Protein AF-E2CKQ5-F1 (afdb_monomer_lite)

Radius of gyration: 18.33 Å; chains: 1; bounding box: 50×46×55 Å

Sequence (184 aa):
MTAIDQKNIALQLVVSVQSGGVNSLARDALLKLLHHSSQPQRERKERSGSDCWKDFCLGSQTGRLQLGDKKDNDLKGTKYGDIQFGRAGDDIMRGFEDKDILVPGSGSNYVDGGDDYDIAIFSGEKDEYEIRKTNSGYIVAHKKTGDTNIIKNIERLMFDDESVSLPLDDDKPSPCEKRKPKKC

Structure (mmCIF, N/CA/C/O backbone):
data_AF-E2CKQ5-F1
#
_entry.id   AF-E2CKQ5-F1
#
loop_
_atom_site.group_PDB
_atom_site.id
_atom_site.type_symbol
_atom_site.label_atom_id
_atom_site.label_alt_id
_atom_site.label_comp_id
_atom_site.label_asym_id
_atom_site.label_entity_id
_atom_site.label_seq_id
_atom_site.pdbx_PDB_ins_code
_atom_site.Cartn_x
_atom_site.Cartn_y
_atom_site.Cartn_z
_atom_site.occupancy
_atom_site.B_iso_or_equiv
_atom_site.auth_seq_id
_atom_site.auth_comp_id
_atom_site.auth_asym_id
_atom_site.auth_atom_id
_atom_site.pdbx_PDB_model_num
ATOM 1 N N . MET A 1 1 ? 34.280 -18.750 4.065 1.00 35.84 1 MET A N 1
ATOM 2 C CA . MET A 1 1 ? 33.441 -18.191 5.144 1.00 35.84 1 MET A CA 1
ATOM 3 C C . MET A 1 1 ? 32.071 -18.813 5.004 1.00 35.84 1 MET A C 1
ATOM 5 O O . MET A 1 1 ? 31.570 -18.914 3.894 1.00 35.84 1 MET A O 1
ATOM 9 N N . THR A 1 2 ? 31.615 -19.414 6.092 1.00 30.91 2 THR A N 1
ATOM 10 C CA . THR A 1 2 ? 30.602 -20.467 6.165 1.00 30.91 2 THR A CA 1
ATOM 11 C C . THR A 1 2 ? 29.281 -20.059 5.538 1.00 30.91 2 THR A C 1
ATOM 13 O O . THR A 1 2 ? 28.810 -18.950 5.777 1.00 30.91 2 THR A O 1
ATOM 16 N N . ALA A 1 3 ? 28.701 -20.986 4.771 1.00 35.22 3 ALA A N 1
ATOM 17 C CA . ALA A 1 3 ? 27.310 -20.968 4.361 1.00 35.22 3 ALA A CA 1
ATOM 18 C C . ALA A 1 3 ? 26.449 -20.654 5.589 1.00 35.22 3 ALA A C 1
ATOM 20 O O . ALA A 1 3 ? 26.226 -21.512 6.442 1.00 35.22 3 ALA A O 1
ATOM 21 N N . ILE A 1 4 ? 26.034 -19.394 5.710 1.00 34.06 4 ILE A N 1
ATOM 22 C CA . ILE A 1 4 ? 24.915 -19.037 6.563 1.00 34.06 4 ILE A CA 1
ATOM 23 C C . ILE A 1 4 ? 23.743 -19.726 5.883 1.00 34.06 4 ILE A C 1
ATOM 25 O O . ILE A 1 4 ? 23.309 -19.327 4.805 1.00 34.06 4 ILE A O 1
ATOM 29 N N . ASP A 1 5 ? 23.403 -20.871 6.463 1.00 34.97 5 ASP A N 1
ATOM 30 C CA . ASP A 1 5 ? 22.399 -21.831 6.048 1.00 34.97 5 ASP A CA 1
ATOM 31 C C . ASP A 1 5 ? 21.221 -21.111 5.385 1.00 34.97 5 ASP A C 1
ATOM 33 O O . ASP A 1 5 ? 20.555 -20.301 6.019 1.00 34.97 5 ASP A O 1
ATOM 37 N N . GLN A 1 6 ? 20.981 -21.351 4.096 1.00 38.50 6 GLN A N 1
ATOM 38 C CA . GLN A 1 6 ? 19.866 -20.741 3.366 1.00 38.50 6 GLN A CA 1
ATOM 39 C C . GLN A 1 6 ? 18.507 -21.214 3.902 1.00 38.50 6 GLN A C 1
ATOM 41 O O . GLN A 1 6 ? 17.492 -20.561 3.648 1.00 38.50 6 GLN A O 1
ATOM 46 N N . LYS A 1 7 ? 18.478 -22.260 4.748 1.00 34.06 7 LYS A N 1
ATOM 47 C CA . LYS A 1 7 ? 17.330 -22.503 5.623 1.00 34.06 7 LYS A CA 1
ATOM 48 C C . LYS A 1 7 ? 17.066 -21.311 6.532 1.00 34.06 7 LYS A C 1
ATOM 50 O O . LYS A 1 7 ? 15.910 -20.980 6.694 1.00 34.06 7 LYS A O 1
ATOM 55 N N . ASN A 1 8 ? 18.071 -20.598 7.038 1.00 37.16 8 ASN A N 1
ATOM 56 C CA . ASN A 1 8 ? 17.895 -19.482 7.967 1.00 37.16 8 ASN A CA 1
ATOM 57 C C . ASN A 1 8 ? 17.232 -18.234 7.374 1.00 37.16 8 ASN A C 1
ATOM 59 O O . ASN A 1 8 ? 16.713 -17.468 8.166 1.00 37.16 8 ASN A O 1
ATOM 63 N N . ILE A 1 9 ? 17.182 -18.003 6.054 1.00 40.41 9 ILE A N 1
ATOM 64 C CA . ILE A 1 9 ? 16.512 -16.804 5.494 1.00 40.41 9 ILE A CA 1
ATOM 65 C C . ILE A 1 9 ? 15.037 -17.077 5.188 1.00 40.41 9 ILE A C 1
ATOM 67 O O . ILE A 1 9 ? 14.193 -16.267 5.548 1.00 40.41 9 ILE A O 1
ATOM 71 N N . ALA A 1 10 ? 14.696 -18.246 4.634 1.00 39.34 10 ALA A N 1
ATOM 72 C CA . ALA A 1 10 ? 13.302 -18.698 4.565 1.00 39.34 10 ALA A CA 1
ATOM 73 C C . ALA A 1 10 ? 12.739 -18.953 5.974 1.00 39.34 10 ALA A C 1
ATOM 75 O O . ALA A 1 10 ? 11.601 -18.597 6.263 1.00 39.34 10 ALA A O 1
ATOM 76 N N . LEU A 1 11 ? 13.564 -19.480 6.886 1.00 36.56 11 LEU A N 1
ATOM 77 C CA . LEU A 1 11 ? 13.246 -19.586 8.305 1.00 36.56 11 LEU A CA 1
ATOM 78 C C . LEU A 1 11 ? 13.204 -18.201 8.960 1.00 36.56 11 LEU A C 1
ATOM 80 O O . LEU A 1 11 ? 12.344 -18.016 9.793 1.00 36.56 11 LEU A O 1
ATOM 84 N N . GLN A 1 12 ? 13.998 -17.194 8.567 1.00 41.91 12 GLN A N 1
ATOM 85 C CA . GLN A 1 12 ? 13.840 -15.816 9.065 1.00 41.91 12 GLN A CA 1
ATOM 86 C C . GLN A 1 12 ? 12.597 -15.121 8.508 1.00 41.91 12 GLN A C 1
ATOM 88 O O . GLN A 1 12 ? 11.972 -14.380 9.258 1.00 41.91 12 GLN A O 1
ATOM 93 N N . LEU A 1 13 ? 12.182 -15.396 7.269 1.00 41.59 13 LEU A N 1
ATOM 94 C CA . LEU A 1 13 ? 10.890 -14.979 6.718 1.00 41.59 13 LEU A CA 1
ATOM 95 C C . LEU A 1 13 ? 9.753 -15.627 7.525 1.00 41.59 13 LEU A C 1
ATOM 97 O O . LEU A 1 13 ? 8.870 -14.939 8.010 1.00 41.59 13 LEU A O 1
ATOM 101 N N . VAL A 1 14 ? 9.827 -16.933 7.801 1.00 39.53 14 VAL A N 1
ATOM 102 C CA . VAL A 1 14 ? 8.847 -17.661 8.630 1.00 39.53 14 VAL A CA 1
ATOM 103 C C . VAL A 1 14 ? 8.869 -17.217 10.109 1.00 39.53 14 VAL A C 1
ATOM 105 O O . VAL A 1 14 ? 7.801 -17.099 10.714 1.00 39.53 14 VAL A O 1
ATOM 108 N N . VAL A 1 15 ? 10.044 -16.902 10.672 1.00 37.84 15 VAL A N 1
ATOM 109 C CA . VAL A 1 15 ? 10.284 -16.523 12.085 1.00 37.84 15 VAL A CA 1
ATOM 110 C C . VAL A 1 15 ? 9.946 -15.050 12.364 1.00 37.84 15 VAL A C 1
ATOM 112 O O . VAL A 1 15 ? 9.417 -14.734 13.431 1.00 37.84 15 VAL A O 1
ATOM 115 N N . SER A 1 16 ? 10.159 -14.134 11.414 1.00 39.31 16 SER A N 1
ATOM 116 C CA . SER A 1 16 ? 9.745 -12.722 11.551 1.00 39.31 16 SER A CA 1
ATOM 117 C C . SER A 1 16 ? 8.245 -12.542 11.329 1.00 39.31 16 SER A C 1
ATOM 119 O O . SER A 1 16 ? 7.597 -11.759 12.021 1.00 39.31 16 SER A O 1
ATOM 121 N N . VAL A 1 17 ? 7.652 -13.377 10.479 1.00 40.97 17 VAL A N 1
ATOM 122 C CA . VAL A 1 17 ? 6.202 -13.504 10.358 1.00 40.97 17 VAL A CA 1
ATOM 123 C C . VAL A 1 17 ? 5.609 -14.104 11.657 1.00 40.97 17 VAL A C 1
ATOM 125 O O . VAL A 1 17 ? 4.504 -13.757 12.062 1.00 40.97 17 VAL A O 1
ATOM 128 N N . GLN A 1 18 ? 6.329 -14.968 12.389 1.00 37.31 18 GLN A N 1
ATOM 129 C CA . GLN A 1 18 ? 5.895 -15.608 13.655 1.00 37.31 18 GLN A CA 1
ATOM 130 C C . GLN A 1 18 ? 5.889 -14.685 14.883 1.00 37.31 18 GLN A C 1
ATOM 132 O O . GLN A 1 18 ? 5.266 -15.043 15.877 1.00 37.31 18 GLN A O 1
ATOM 137 N N . SER A 1 19 ? 6.532 -13.514 14.831 1.00 39.84 19 SER A N 1
ATOM 138 C CA . SER A 1 19 ? 6.772 -12.676 16.019 1.00 39.84 19 SER A CA 1
ATOM 139 C C . SER A 1 19 ? 5.983 -11.354 16.086 1.00 39.84 19 SER A C 1
ATOM 141 O O . SER A 1 19 ? 6.252 -10.530 16.955 1.00 39.84 19 SER A O 1
ATOM 143 N N . GLY A 1 20 ? 4.922 -11.198 15.281 1.00 40.50 20 GLY A N 1
ATOM 144 C CA . GLY A 1 20 ? 3.795 -10.310 15.625 1.00 40.50 20 GLY A CA 1
ATOM 145 C C . GLY A 1 20 ? 3.651 -9.030 14.798 1.00 40.50 20 GLY A C 1
ATOM 146 O O . GLY A 1 20 ? 3.927 -7.938 15.285 1.00 40.50 20 GLY A O 1
ATOM 147 N N . GLY A 1 21 ? 3.136 -9.149 13.572 1.00 42.72 21 GLY A N 1
ATOM 148 C CA . GLY A 1 21 ? 2.717 -7.968 12.801 1.00 42.72 21 GLY A CA 1
ATOM 149 C C . GLY A 1 21 ? 2.183 -8.224 11.391 1.00 42.72 21 GLY A C 1
ATOM 150 O O . GLY A 1 21 ? 1.667 -7.306 10.775 1.00 42.72 21 GLY A O 1
ATOM 151 N N . VAL A 1 22 ? 2.282 -9.450 10.877 1.00 41.97 22 VAL A N 1
ATOM 152 C CA . VAL A 1 22 ? 1.703 -9.849 9.586 1.00 41.97 22 VAL A CA 1
ATOM 153 C C . VAL A 1 22 ? 0.682 -10.952 9.832 1.00 41.97 22 VAL A C 1
ATOM 155 O O . VAL A 1 22 ? 0.969 -11.940 10.515 1.00 41.97 22 VAL A O 1
ATOM 158 N N . ASN A 1 23 ? -0.536 -10.746 9.345 1.00 48.09 23 ASN A N 1
ATOM 159 C CA . ASN A 1 23 ? -1.655 -11.652 9.568 1.00 48.09 23 ASN A CA 1
ATOM 160 C C . ASN A 1 23 ? -1.525 -12.952 8.747 1.00 48.09 23 ASN A C 1
ATOM 162 O O . ASN A 1 23 ? -0.609 -13.126 7.935 1.00 48.09 23 ASN A O 1
ATOM 166 N N . SER A 1 24 ? -2.436 -13.900 8.984 1.00 46.78 24 SER A N 1
ATOM 167 C CA . SER A 1 24 ? -2.465 -15.212 8.319 1.00 46.78 24 SER A CA 1
ATOM 168 C C . SER A 1 24 ? -2.571 -15.125 6.795 1.00 46.78 24 SER A C 1
ATOM 170 O O . SER A 1 24 ? -2.150 -16.053 6.115 1.00 46.78 24 SER A O 1
ATOM 172 N N . LEU A 1 25 ? -3.050 -14.012 6.242 1.00 46.16 25 LEU A N 1
ATOM 173 C CA . LEU A 1 25 ? -3.123 -13.805 4.801 1.00 46.16 25 LEU A CA 1
ATOM 174 C C . LEU A 1 25 ? -1.843 -13.309 4.158 1.00 46.16 25 LEU A C 1
ATOM 176 O O . LEU A 1 25 ? -1.482 -13.817 3.103 1.00 46.16 25 LEU A O 1
ATOM 180 N N . ALA A 1 26 ? -1.120 -12.378 4.777 1.00 46.81 26 ALA A N 1
ATOM 181 C CA . ALA A 1 26 ? 0.233 -12.058 4.331 1.00 46.81 26 ALA A CA 1
ATOM 182 C C . ALA A 1 26 ? 1.121 -13.313 4.419 1.00 46.81 26 ALA A C 1
ATOM 184 O O . ALA A 1 26 ? 1.921 -13.579 3.526 1.00 46.81 26 ALA A O 1
ATOM 185 N N . ARG A 1 27 ? 0.894 -14.147 5.445 1.00 49.75 27 ARG A N 1
ATOM 186 C CA . ARG A 1 27 ? 1.435 -15.508 5.565 1.00 49.75 27 ARG A CA 1
ATOM 187 C C . ARG A 1 27 ? 1.055 -16.416 4.407 1.00 49.75 27 ARG A C 1
ATOM 189 O O . ARG A 1 27 ? 1.953 -16.992 3.810 1.00 49.75 27 ARG A O 1
ATOM 196 N N . ASP A 1 28 ? -0.230 -16.569 4.110 1.00 46.00 28 ASP A N 1
ATOM 197 C CA . ASP A 1 28 ? -0.730 -17.515 3.111 1.00 46.00 28 ASP A CA 1
ATOM 198 C C . ASP A 1 28 ? -0.476 -17.047 1.679 1.00 46.00 28 ASP A C 1
ATOM 200 O O . ASP A 1 28 ? -0.246 -17.877 0.805 1.00 46.00 28 ASP A O 1
ATOM 204 N N . ALA A 1 29 ? -0.455 -15.739 1.420 1.00 44.50 29 ALA A N 1
ATOM 205 C CA . ALA A 1 29 ? -0.003 -15.159 0.160 1.00 44.50 29 ALA A CA 1
ATOM 206 C C . ALA A 1 29 ? 1.487 -15.457 -0.056 1.00 44.50 29 ALA A C 1
ATOM 208 O O . ALA A 1 29 ? 1.871 -15.952 -1.117 1.00 44.50 29 ALA A O 1
ATOM 209 N N . LEU A 1 30 ? 2.307 -15.269 0.983 1.00 50.91 30 LEU A N 1
ATOM 210 C CA . LEU A 1 30 ? 3.728 -15.609 0.972 1.00 50.91 30 LEU A CA 1
ATOM 211 C C . LEU A 1 30 ? 3.943 -17.128 0.843 1.00 50.91 30 LEU A C 1
ATOM 213 O O . LEU A 1 30 ? 4.784 -17.569 0.066 1.00 50.91 30 LEU A O 1
ATOM 217 N N . LEU A 1 31 ? 3.135 -17.949 1.520 1.00 46.44 31 LEU A N 1
ATOM 218 C CA . LEU A 1 31 ? 3.167 -19.408 1.412 1.00 46.44 31 LEU A CA 1
ATOM 219 C C . LEU A 1 31 ? 2.743 -19.878 0.014 1.00 46.44 31 LEU A C 1
ATOM 221 O O . LEU A 1 31 ? 3.397 -20.749 -0.547 1.00 46.44 31 LEU A O 1
ATOM 225 N N . LYS A 1 32 ? 1.676 -19.332 -0.577 1.00 42.06 32 LYS A N 1
ATOM 226 C CA . LYS A 1 32 ? 1.200 -19.703 -1.923 1.00 42.06 32 LYS A CA 1
ATOM 227 C C . LYS A 1 32 ? 2.220 -19.348 -3.007 1.00 42.06 32 LYS A C 1
ATOM 229 O O . LYS A 1 32 ? 2.357 -20.111 -3.960 1.00 42.06 32 LYS A O 1
ATOM 234 N N . LEU A 1 33 ? 2.980 -18.266 -2.824 1.00 41.94 33 LEU A N 1
ATOM 235 C CA . LEU A 1 33 ? 4.124 -17.922 -3.676 1.00 41.94 33 LEU A CA 1
ATOM 236 C C . LEU A 1 33 ? 5.299 -18.905 -3.496 1.00 41.94 33 LEU A C 1
ATOM 238 O O . LEU A 1 33 ? 5.955 -19.253 -4.471 1.00 41.94 33 LEU A O 1
ATOM 242 N N . LEU A 1 34 ? 5.514 -19.437 -2.287 1.00 40.28 34 LEU A N 1
ATOM 243 C CA . LEU A 1 34 ? 6.547 -20.447 -2.004 1.00 40.28 34 LEU A CA 1
ATOM 244 C C . LEU A 1 34 ? 6.177 -21.879 -2.475 1.00 40.28 34 LEU A C 1
ATOM 246 O O . LEU A 1 34 ? 7.067 -22.674 -2.788 1.00 40.28 34 LEU A O 1
ATOM 250 N N . HIS A 1 35 ? 4.887 -22.232 -2.560 1.00 30.73 35 HIS A N 1
ATOM 251 C CA . HIS A 1 35 ? 4.414 -23.602 -2.845 1.00 30.73 35 HIS A CA 1
ATOM 252 C C . HIS A 1 35 ? 4.399 -24.019 -4.331 1.00 30.73 35 HIS A C 1
ATOM 254 O O . HIS A 1 35 ? 4.242 -25.211 -4.614 1.00 30.73 35 HIS A O 1
ATOM 260 N N . HIS A 1 36 ? 4.628 -23.110 -5.287 1.00 32.59 36 HIS A N 1
ATOM 261 C CA . HIS A 1 36 ? 4.744 -23.470 -6.715 1.00 32.59 36 HIS A CA 1
ATOM 262 C C . HIS A 1 36 ? 6.029 -24.276 -7.043 1.00 32.59 36 HIS A C 1
ATOM 264 O O . HIS A 1 3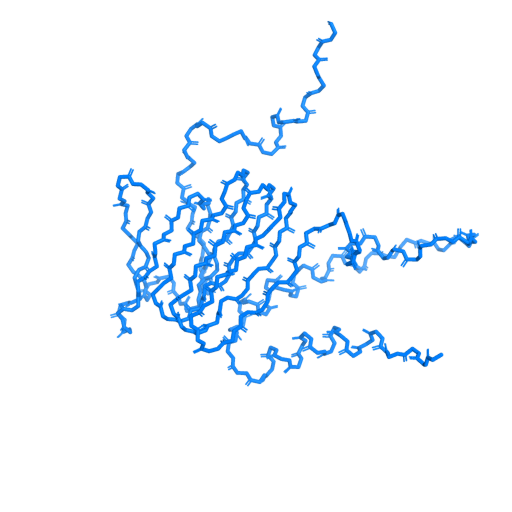6 ? 6.193 -24.773 -8.153 1.00 32.59 36 HIS A O 1
ATOM 270 N N . SER A 1 37 ? 6.913 -24.470 -6.056 1.00 37.34 37 SER A N 1
ATOM 271 C CA . SER A 1 37 ? 8.213 -25.155 -6.150 1.00 37.34 37 SER A CA 1
ATOM 272 C C . SER A 1 37 ? 8.175 -26.689 -5.998 1.00 37.34 37 SER A C 1
ATOM 274 O O . SER A 1 37 ? 9.219 -27.337 -5.988 1.00 37.34 37 SER A O 1
ATOM 276 N N . SER A 1 38 ? 6.993 -27.305 -5.879 1.00 33.47 38 SER A N 1
ATOM 277 C CA . SER A 1 38 ? 6.851 -28.728 -5.514 1.00 33.47 38 SER A CA 1
ATOM 278 C C . SER A 1 38 ? 6.704 -29.718 -6.689 1.00 33.47 38 SER A C 1
ATOM 280 O O . SER A 1 38 ? 6.442 -30.899 -6.466 1.00 33.47 38 SER A O 1
ATOM 282 N N . GLN A 1 39 ? 6.927 -29.297 -7.942 1.00 30.31 39 GLN A N 1
ATOM 283 C CA . GLN A 1 39 ? 6.980 -30.215 -9.094 1.00 30.31 39 GLN A CA 1
ATOM 284 C C . GLN A 1 39 ? 8.433 -30.647 -9.394 1.00 30.31 39 GLN A C 1
ATOM 286 O O . GLN A 1 39 ? 9.265 -29.797 -9.718 1.00 30.31 39 GLN A O 1
ATOM 291 N N . PRO A 1 40 ? 8.776 -31.950 -9.331 1.00 28.50 40 PRO A N 1
ATOM 292 C CA . PRO A 1 40 ? 10.156 -32.405 -9.472 1.00 28.50 40 PRO A CA 1
ATOM 293 C C . PRO A 1 40 ? 10.561 -32.476 -10.953 1.00 28.50 40 PRO A C 1
ATOM 295 O O . PRO A 1 40 ? 10.100 -33.346 -11.691 1.00 28.50 40 PRO A O 1
ATOM 298 N N . GLN A 1 41 ? 11.458 -31.594 -11.405 1.00 31.61 41 GLN A N 1
ATOM 299 C CA . GLN A 1 41 ? 12.118 -31.730 -12.711 1.00 31.61 41 GLN A CA 1
ATOM 300 C C . GLN A 1 41 ? 13.470 -32.435 -12.537 1.00 31.61 41 GLN A C 1
ATOM 302 O O . GLN A 1 41 ? 14.329 -31.993 -11.778 1.00 31.61 41 GLN A O 1
ATOM 307 N N . ARG A 1 42 ? 13.611 -33.575 -13.224 1.00 36.53 42 ARG A N 1
ATOM 308 C CA . ARG A 1 42 ? 14.733 -34.524 -13.149 1.00 36.53 42 ARG A CA 1
ATOM 309 C C . ARG A 1 42 ? 16.095 -33.858 -13.368 1.00 36.53 42 ARG A C 1
ATOM 311 O O . ARG A 1 42 ? 16.291 -33.105 -14.318 1.00 36.53 42 ARG A O 1
ATOM 318 N N . GLU A 1 43 ? 17.039 -34.226 -12.507 1.00 40.94 43 GLU A N 1
ATOM 319 C CA . GLU A 1 43 ? 18.426 -33.770 -12.486 1.00 40.94 43 GLU A CA 1
ATOM 320 C C . GLU A 1 43 ? 19.166 -34.026 -13.810 1.00 40.94 43 GLU A C 1
ATOM 322 O O . GLU A 1 43 ? 19.254 -35.157 -14.294 1.00 40.94 43 GLU A O 1
ATOM 327 N N . ARG A 1 44 ? 19.806 -32.981 -14.345 1.00 38.16 44 ARG A N 1
ATOM 328 C CA . ARG A 1 44 ? 20.963 -33.121 -15.235 1.00 38.16 44 ARG A CA 1
ATOM 329 C C . ARG A 1 44 ? 22.037 -32.127 -14.792 1.00 38.16 44 ARG A C 1
ATOM 331 O O . ARG A 1 44 ? 21.844 -30.920 -14.880 1.00 38.16 44 ARG A O 1
ATOM 338 N N . LYS A 1 45 ? 23.140 -32.658 -14.258 1.00 44.16 45 LYS A N 1
ATOM 339 C CA . LYS A 1 45 ? 24.346 -31.918 -13.853 1.00 44.16 45 LYS A CA 1
ATOM 340 C C . LYS A 1 45 ? 25.016 -31.267 -15.064 1.00 44.16 45 LYS A C 1
ATOM 342 O O . LYS A 1 45 ? 25.337 -31.998 -15.990 1.00 44.16 45 LYS A O 1
ATOM 347 N N . GLU A 1 46 ? 25.321 -29.972 -14.976 1.00 38.91 46 GLU A N 1
ATOM 348 C CA . GLU A 1 46 ? 26.516 -29.294 -15.524 1.00 38.91 46 GLU A CA 1
ATOM 349 C C . GLU A 1 46 ? 26.486 -27.827 -15.026 1.00 38.91 46 GLU A C 1
ATOM 351 O O . GLU A 1 46 ? 25.493 -27.142 -15.217 1.00 38.91 46 GLU A O 1
ATOM 356 N N . ARG A 1 47 ? 27.346 -27.404 -14.087 1.00 39.94 47 ARG A N 1
ATOM 357 C CA . ARG A 1 47 ? 28.759 -26.970 -14.185 1.00 39.94 47 ARG A CA 1
ATOM 358 C C . ARG A 1 47 ? 28.886 -25.461 -14.489 1.00 39.94 47 ARG A C 1
ATOM 360 O O . ARG A 1 47 ? 28.744 -25.041 -15.624 1.00 39.94 47 ARG A O 1
ATOM 367 N N . SER A 1 48 ? 29.311 -24.723 -13.455 1.00 42.25 48 SER A N 1
ATOM 368 C CA . SER A 1 48 ? 29.937 -23.387 -13.478 1.00 42.25 48 SER A CA 1
ATOM 369 C C . SER A 1 48 ? 29.073 -22.182 -13.876 1.00 42.25 48 SER A C 1
ATOM 371 O O . SER A 1 48 ? 28.881 -21.904 -15.053 1.00 42.25 48 SER A O 1
ATOM 373 N N . GLY A 1 49 ? 28.752 -21.359 -12.874 1.00 35.28 49 GLY A N 1
ATOM 374 C CA . GLY A 1 49 ? 28.379 -19.954 -13.050 1.00 35.28 49 GLY A CA 1
ATOM 375 C C . GLY A 1 49 ? 26.942 -19.683 -12.636 1.00 35.28 49 GLY A C 1
ATOM 376 O O . GLY A 1 49 ? 26.017 -20.128 -13.302 1.00 35.28 49 GLY A O 1
ATOM 377 N N . SER A 1 50 ? 26.780 -18.925 -11.546 1.00 46.88 50 SER A N 1
ATOM 378 C CA . SER A 1 50 ? 25.496 -18.471 -10.991 1.00 46.88 50 SER A CA 1
ATOM 379 C C . SER A 1 50 ? 24.478 -19.586 -10.732 1.00 46.88 50 SER A C 1
ATOM 381 O O . SER A 1 50 ? 23.603 -19.845 -11.553 1.00 46.88 50 SER A O 1
ATOM 383 N N . ASP A 1 51 ? 24.526 -20.172 -9.535 1.00 41.44 51 ASP A N 1
ATOM 384 C CA . ASP A 1 51 ? 23.438 -21.005 -9.010 1.00 41.44 51 ASP A CA 1
ATOM 385 C C . ASP A 1 51 ? 22.251 -20.100 -8.612 1.00 41.44 51 ASP A C 1
ATOM 387 O O . ASP A 1 51 ? 21.937 -19.887 -7.441 1.00 41.44 51 ASP A O 1
ATOM 391 N N . CYS A 1 52 ? 21.634 -19.496 -9.630 1.00 38.94 52 CYS A N 1
ATOM 392 C CA . CYS A 1 52 ? 20.372 -18.776 -9.575 1.00 38.94 52 CYS A CA 1
ATOM 393 C C . CYS A 1 52 ? 19.281 -19.837 -9.394 1.00 38.94 52 CYS A C 1
ATOM 395 O O . CYS A 1 52 ? 18.972 -20.607 -10.307 1.00 38.94 52 CYS A O 1
ATOM 397 N N . TRP A 1 53 ? 18.733 -19.927 -8.180 1.00 32.66 53 TRP A N 1
ATOM 398 C CA . TRP A 1 53 ? 17.450 -20.592 -7.984 1.00 32.66 53 TRP A CA 1
ATOM 399 C C . TRP A 1 53 ? 16.447 -19.863 -8.868 1.00 32.66 53 TRP A C 1
ATOM 401 O O . TRP A 1 53 ? 16.337 -18.644 -8.777 1.00 32.66 53 TRP A O 1
ATOM 411 N N . LYS A 1 54 ? 15.759 -20.598 -9.743 1.00 40.94 54 LYS A N 1
ATOM 412 C CA . LYS A 1 54 ? 15.000 -20.047 -10.875 1.00 40.94 54 LYS A CA 1
ATOM 413 C C . LYS A 1 54 ? 13.909 -19.018 -10.540 1.00 40.94 54 LYS A C 1
ATOM 415 O O . LYS A 1 54 ? 13.395 -18.438 -11.483 1.00 40.94 54 LYS A O 1
ATOM 420 N N . ASP A 1 55 ? 13.628 -18.719 -9.270 1.00 40.97 55 ASP A N 1
ATOM 421 C CA . ASP A 1 55 ? 12.508 -17.854 -8.881 1.00 40.97 55 ASP A CA 1
ATOM 422 C C . ASP A 1 55 ? 12.840 -16.723 -7.880 1.00 40.97 55 ASP A C 1
ATOM 424 O O . ASP A 1 55 ? 11.950 -15.952 -7.536 1.00 40.97 55 ASP A O 1
ATOM 428 N N . PHE A 1 56 ? 14.083 -16.554 -7.402 1.00 44.22 56 PHE A N 1
ATOM 429 C CA . PHE A 1 56 ? 14.415 -15.427 -6.505 1.00 44.22 56 PHE A CA 1
ATOM 430 C C . PHE A 1 56 ? 15.922 -15.132 -6.484 1.00 44.22 56 PHE A C 1
ATOM 432 O O . PHE A 1 56 ? 16.662 -15.596 -5.616 1.00 44.22 56 PHE A O 1
ATOM 439 N N . CYS A 1 57 ? 16.403 -14.370 -7.467 1.00 40.12 57 CYS A N 1
ATOM 440 C CA . CYS A 1 57 ? 17.815 -13.996 -7.571 1.00 40.12 57 CYS A CA 1
ATOM 441 C C . CYS A 1 57 ? 18.013 -12.568 -7.047 1.00 40.12 57 CYS A C 1
ATOM 443 O O . CYS A 1 57 ? 17.970 -11.642 -7.834 1.00 40.12 57 CYS A O 1
ATOM 445 N N . LEU A 1 58 ? 18.265 -12.382 -5.739 1.00 47.56 58 LEU A N 1
ATOM 446 C CA . LEU A 1 58 ? 18.608 -11.081 -5.118 1.00 47.56 58 LEU A CA 1
ATOM 447 C C . LEU A 1 58 ? 19.995 -10.564 -5.560 1.00 47.56 58 LEU A C 1
ATOM 449 O O . LEU A 1 58 ? 20.919 -10.396 -4.763 1.00 47.56 58 LEU A O 1
ATOM 453 N N . GLY A 1 59 ? 20.146 -10.319 -6.858 1.00 36.81 59 GLY A N 1
ATOM 454 C CA . GLY A 1 59 ? 21.320 -9.745 -7.491 1.00 36.81 59 GLY A CA 1
ATOM 455 C C . GLY A 1 59 ? 20.906 -8.830 -8.639 1.00 36.81 59 GLY A C 1
ATOM 456 O O . GLY A 1 59 ? 20.451 -9.306 -9.667 1.00 36.81 59 GLY A O 1
ATOM 457 N N . SER A 1 60 ? 21.104 -7.523 -8.444 1.00 52.34 60 SER A N 1
ATOM 458 C CA . SER A 1 60 ? 21.254 -6.416 -9.417 1.00 52.34 60 SER A CA 1
ATOM 459 C C . SER A 1 60 ? 20.285 -6.251 -10.617 1.00 52.34 60 SER A C 1
ATOM 461 O O . SER A 1 60 ? 20.369 -5.230 -11.294 1.00 52.34 60 SER A O 1
ATOM 463 N N . GLN A 1 61 ? 19.356 -7.167 -10.914 1.00 56.62 61 GLN A N 1
ATOM 464 C CA . GLN A 1 61 ? 18.394 -7.051 -12.030 1.00 56.62 61 GLN A CA 1
ATOM 465 C C . GLN A 1 61 ? 17.038 -7.736 -11.765 1.00 56.62 61 GLN A C 1
ATOM 467 O O . GLN A 1 61 ? 16.343 -8.104 -12.706 1.00 56.62 61 GLN A O 1
ATOM 472 N N . THR A 1 62 ? 16.654 -7.919 -10.506 1.00 70.62 62 THR A N 1
ATOM 473 C CA . THR A 1 62 ? 15.326 -8.425 -10.126 1.00 70.62 62 THR A CA 1
ATOM 474 C C . THR A 1 62 ? 14.670 -7.450 -9.157 1.00 70.62 62 THR A C 1
ATOM 476 O O . THR A 1 62 ? 15.372 -6.632 -8.553 1.00 70.62 62 THR A O 1
ATOM 479 N N . GLY A 1 63 ? 13.353 -7.565 -8.980 1.00 69.69 63 GLY A N 1
ATOM 480 C CA . GLY A 1 63 ? 12.631 -6.820 -7.953 1.00 69.69 63 GLY A CA 1
ATOM 481 C C . GLY A 1 63 ? 13.174 -7.068 -6.543 1.00 69.69 63 GLY A C 1
ATOM 482 O O . GLY A 1 63 ? 13.977 -7.978 -6.289 1.00 69.69 63 GLY A O 1
ATOM 483 N N . ARG A 1 64 ? 12.775 -6.199 -5.625 1.00 81.44 64 ARG A N 1
ATOM 484 C CA . ARG A 1 64 ? 13.229 -6.084 -4.243 1.00 81.44 64 ARG A CA 1
ATOM 485 C C . ARG A 1 64 ? 12.173 -6.603 -3.284 1.00 81.44 64 ARG A C 1
ATOM 487 O O . ARG A 1 64 ? 10.982 -6.377 -3.445 1.00 81.44 64 ARG A O 1
ATOM 494 N N . LEU A 1 65 ? 12.656 -7.199 -2.201 1.00 83.88 65 LEU A N 1
ATOM 495 C CA . LEU A 1 65 ? 11.889 -7.347 -0.973 1.00 83.88 65 LEU A CA 1
ATOM 496 C C . LEU A 1 65 ? 12.303 -6.227 -0.012 1.00 83.88 65 LEU A C 1
ATOM 498 O O . LEU A 1 65 ? 13.466 -6.169 0.390 1.00 83.88 65 LEU A O 1
ATOM 502 N N . GLN A 1 66 ? 11.372 -5.351 0.354 1.00 86.81 66 GLN A N 1
ATOM 503 C CA . GLN A 1 66 ? 11.601 -4.248 1.290 1.00 86.81 66 GLN A CA 1
ATOM 504 C C . GLN A 1 66 ? 10.755 -4.414 2.549 1.00 86.81 66 GLN A C 1
ATOM 506 O O . GLN A 1 66 ? 9.574 -4.751 2.485 1.00 86.81 66 GLN A O 1
ATOM 511 N N . LEU A 1 67 ? 11.383 -4.162 3.696 1.00 86.38 67 LEU A N 1
ATOM 512 C CA . LEU A 1 67 ? 10.761 -4.223 5.012 1.00 86.38 67 LEU A CA 1
ATOM 513 C C . LEU A 1 67 ? 10.987 -2.886 5.719 1.00 86.38 67 LEU A C 1
ATOM 515 O O . LEU A 1 67 ? 12.133 -2.521 5.984 1.00 86.38 67 LEU A O 1
ATOM 519 N N . GLY A 1 68 ? 9.896 -2.196 6.026 1.00 83.62 68 GLY A N 1
ATOM 520 C CA . GLY A 1 68 ? 9.852 -1.060 6.929 1.00 83.62 68 GLY A CA 1
ATOM 521 C C . GLY A 1 68 ? 10.022 -1.462 8.396 1.00 83.62 68 GLY A C 1
ATOM 522 O O . GLY A 1 68 ? 10.291 -2.626 8.749 1.00 83.62 68 GLY A O 1
ATOM 523 N N . ASP A 1 69 ? 9.868 -0.488 9.282 1.00 84.06 69 ASP A N 1
ATOM 524 C CA . ASP A 1 69 ? 9.957 -0.656 10.725 1.00 84.06 69 ASP A CA 1
ATOM 525 C C . ASP A 1 69 ? 8.647 -0.314 11.450 1.00 84.06 69 ASP A C 1
ATOM 527 O O . ASP A 1 69 ? 7.634 -0.945 11.182 1.00 84.06 69 ASP A O 1
ATOM 531 N N . LYS A 1 70 ? 8.673 0.514 12.491 1.00 90.38 70 LYS A N 1
ATOM 532 C CA . LYS A 1 70 ? 7.462 0.937 13.221 1.00 90.38 70 LYS A CA 1
ATOM 533 C C . LYS A 1 70 ? 7.270 2.453 13.151 1.00 90.38 70 LYS A C 1
ATOM 535 O O . LYS A 1 70 ? 6.543 3.018 13.967 1.00 90.38 70 LYS A O 1
ATOM 540 N N . LYS A 1 71 ? 8.036 3.101 12.285 1.00 92.50 71 LYS A N 1
ATOM 541 C CA . LYS A 1 71 ? 8.043 4.529 12.029 1.00 92.50 71 LYS A CA 1
ATOM 542 C C . LYS A 1 71 ? 7.704 4.732 10.565 1.00 92.50 71 LYS A C 1
ATOM 544 O O . LYS A 1 71 ? 7.876 3.829 9.764 1.00 92.50 71 LYS A O 1
ATOM 549 N N . ASP A 1 72 ? 7.392 5.971 10.239 1.00 97.12 72 ASP A N 1
ATOM 550 C CA . ASP A 1 72 ? 7.172 6.431 8.878 1.00 97.12 72 ASP A CA 1
ATOM 551 C C . ASP A 1 72 ? 8.372 6.086 7.981 1.00 97.12 72 ASP A C 1
ATOM 553 O O . ASP A 1 72 ? 9.531 6.437 8.261 1.00 97.12 72 ASP A O 1
ATOM 557 N N . ASN A 1 73 ? 8.111 5.366 6.897 1.00 93.06 73 ASN A N 1
ATOM 558 C CA . ASN A 1 73 ? 9.111 4.932 5.937 1.00 93.06 73 ASN A CA 1
ATOM 559 C C . ASN A 1 73 ? 8.798 5.448 4.525 1.00 93.06 73 ASN A C 1
ATOM 561 O O . ASN A 1 73 ? 7.651 5.620 4.132 1.00 93.06 73 ASN A O 1
ATOM 565 N N . ASP A 1 74 ? 9.847 5.682 3.731 1.00 97.31 74 ASP A N 1
ATOM 566 C CA . ASP A 1 74 ? 9.744 5.993 2.298 1.00 97.31 74 ASP A CA 1
ATOM 567 C C . ASP A 1 74 ? 10.300 4.802 1.506 1.00 97.31 74 ASP A C 1
ATOM 569 O O . ASP A 1 74 ? 11.506 4.708 1.252 1.00 97.31 74 ASP A O 1
ATOM 573 N N . LEU A 1 75 ? 9.419 3.854 1.182 1.00 93.50 75 LEU A N 1
ATOM 574 C CA . LEU A 1 75 ? 9.731 2.619 0.472 1.00 93.50 75 LEU A CA 1
ATOM 575 C C . LEU A 1 75 ? 9.607 2.843 -1.040 1.00 93.50 75 LEU A C 1
ATOM 577 O O . LEU A 1 75 ? 8.575 3.277 -1.560 1.00 93.50 75 LEU A O 1
ATOM 581 N N . LYS A 1 76 ? 10.707 2.583 -1.754 1.00 96.19 76 LYS A N 1
ATOM 582 C CA . LYS A 1 76 ? 10.834 2.849 -3.192 1.00 96.19 76 LYS A CA 1
ATOM 583 C C . LYS A 1 76 ? 11.252 1.589 -3.917 1.00 96.19 76 LYS A C 1
ATOM 585 O O . LYS A 1 76 ? 12.368 1.094 -3.718 1.00 96.19 76 LYS A O 1
ATOM 590 N N . GLY A 1 77 ? 10.350 1.100 -4.749 1.00 90.94 77 GLY A N 1
ATOM 591 C CA . GLY A 1 77 ? 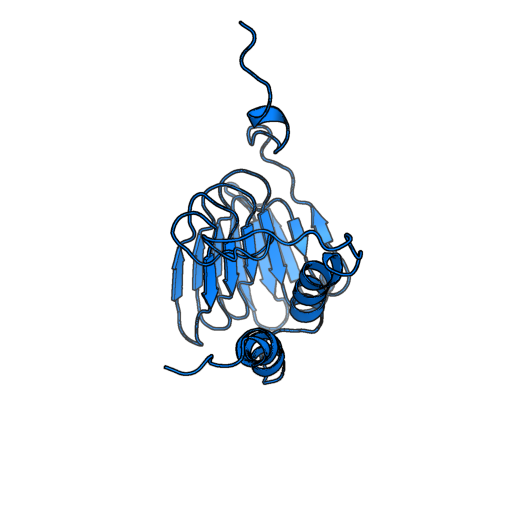10.524 -0.057 -5.601 1.00 90.94 77 GLY A CA 1
ATOM 592 C C . GLY A 1 77 ? 11.548 0.144 -6.714 1.00 90.94 77 GLY A C 1
ATOM 593 O O . GLY A 1 77 ? 12.441 1.002 -6.664 1.00 90.94 77 GLY A O 1
ATOM 594 N N . THR A 1 78 ? 11.435 -0.693 -7.725 1.00 89.38 78 THR A N 1
ATOM 595 C CA . THR A 1 78 ? 12.259 -0.759 -8.918 1.00 89.38 78 THR A CA 1
ATOM 596 C C . THR A 1 78 ? 11.365 -0.875 -10.145 1.00 89.38 78 THR A C 1
ATOM 598 O O . THR A 1 78 ? 10.155 -0.854 -10.057 1.00 89.38 78 THR A O 1
ATOM 601 N N . LYS A 1 79 ? 11.956 -1.003 -11.329 1.00 89.94 79 LYS A N 1
ATOM 602 C CA . LYS A 1 79 ? 11.190 -1.265 -12.556 1.00 89.94 79 LYS A CA 1
ATOM 603 C C . LYS A 1 79 ? 10.749 -2.737 -12.722 1.00 89.94 79 LYS A C 1
ATOM 605 O O . LYS A 1 79 ? 10.543 -3.194 -13.843 1.00 89.94 79 LYS A O 1
ATOM 610 N N . TYR A 1 80 ? 10.835 -3.522 -11.657 1.00 86.81 80 TYR A N 1
ATOM 611 C CA . TYR A 1 80 ? 10.590 -4.960 -11.641 1.00 86.81 80 TYR A CA 1
ATOM 612 C C . TYR A 1 80 ? 9.696 -5.258 -10.448 1.00 86.81 80 TYR A C 1
ATOM 614 O O . TYR A 1 80 ? 9.861 -4.608 -9.421 1.00 86.81 80 TYR A O 1
ATOM 622 N N . GLY A 1 81 ? 8.897 -6.321 -10.533 1.00 84.69 81 GLY A N 1
ATOM 623 C CA . GLY A 1 81 ? 7.941 -6.640 -9.477 1.00 84.69 81 GLY A CA 1
ATOM 624 C C . GLY A 1 81 ? 8.570 -6.813 -8.092 1.00 84.69 81 GLY A C 1
ATOM 625 O O . GLY A 1 81 ? 9.368 -7.730 -7.858 1.00 84.69 81 GLY A O 1
ATOM 626 N N . ASP A 1 82 ? 8.192 -5.937 -7.171 1.00 86.75 82 ASP A N 1
ATOM 627 C CA . ASP A 1 82 ? 8.670 -5.840 -5.805 1.00 86.75 82 ASP A CA 1
ATOM 628 C C . ASP A 1 82 ? 7.649 -6.382 -4.793 1.00 86.75 82 ASP A C 1
ATOM 630 O O . ASP A 1 82 ? 6.447 -6.518 -5.036 1.00 86.75 82 ASP A O 1
ATOM 634 N N . ILE A 1 83 ? 8.145 -6.665 -3.590 1.00 87.94 83 ILE A N 1
ATOM 635 C CA . ILE A 1 83 ? 7.323 -6.933 -2.412 1.00 87.94 83 ILE A CA 1
ATOM 636 C C . ILE A 1 83 ? 7.736 -5.948 -1.324 1.00 87.94 83 ILE A C 1
ATOM 638 O O . ILE A 1 83 ? 8.894 -5.931 -0.902 1.00 87.94 83 ILE A O 1
ATOM 642 N N . GLN A 1 84 ? 6.803 -5.135 -0.842 1.00 93.38 84 GLN A N 1
ATOM 643 C CA . GLN A 1 84 ? 7.085 -4.095 0.147 1.00 93.38 84 GLN A CA 1
ATOM 644 C C . GLN A 1 84 ? 6.158 -4.235 1.357 1.00 93.38 84 GLN A C 1
ATOM 646 O O . GLN A 1 84 ? 4.954 -4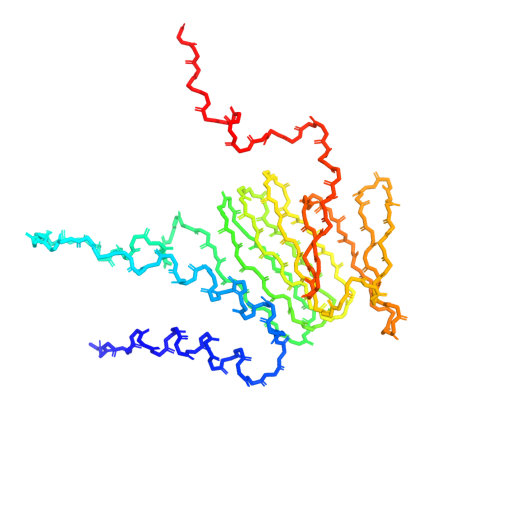.420 1.199 1.00 93.38 84 GLN A O 1
ATOM 651 N N . PHE A 1 85 ? 6.712 -4.119 2.565 1.00 93.44 85 PHE A N 1
ATOM 652 C CA . PHE A 1 85 ? 5.962 -4.128 3.824 1.00 93.44 85 PHE A CA 1
ATOM 653 C C . PHE A 1 85 ? 6.235 -2.835 4.601 1.00 93.44 85 PHE A C 1
ATOM 655 O O . PHE A 1 85 ? 7.346 -2.688 5.102 1.00 93.44 85 PHE A O 1
ATOM 662 N N . GLY A 1 86 ? 5.250 -1.940 4.729 1.00 90.12 86 GLY A N 1
ATOM 663 C CA . GLY A 1 86 ? 5.351 -0.708 5.533 1.00 90.12 86 GLY A CA 1
ATOM 664 C C . GLY A 1 86 ? 5.362 -0.998 7.037 1.00 90.12 86 GLY A C 1
ATOM 665 O O . GLY A 1 86 ? 6.317 -0.684 7.741 1.00 90.12 86 GLY A O 1
ATOM 666 N N . ARG A 1 87 ? 4.414 -1.843 7.466 1.00 92.06 87 ARG A N 1
ATOM 667 C CA . ARG A 1 87 ? 4.199 -2.344 8.838 1.00 92.06 87 ARG A CA 1
ATOM 668 C C . ARG A 1 87 ? 3.472 -1.332 9.718 1.00 92.06 87 ARG A C 1
ATOM 670 O O . ARG A 1 87 ? 2.262 -1.454 9.840 1.00 92.06 87 ARG A O 1
ATOM 677 N N . ALA A 1 88 ? 4.163 -0.458 10.434 1.00 91.38 88 ALA A N 1
ATOM 678 C CA . ALA A 1 88 ? 3.513 0.524 11.293 1.00 91.38 88 ALA A CA 1
ATOM 679 C C . ALA A 1 88 ? 4.165 1.884 11.102 1.00 91.38 88 ALA A C 1
ATOM 681 O O . ALA A 1 88 ? 5.384 1.949 10.996 1.00 91.38 88 ALA A O 1
ATOM 682 N N . GLY A 1 89 ? 3.361 2.937 11.179 1.00 93.81 89 GLY A N 1
ATOM 683 C CA . GLY A 1 89 ? 3.784 4.294 10.846 1.00 93.81 89 GLY A CA 1
ATOM 684 C C . GLY A 1 89 ? 2.985 4.808 9.657 1.00 93.81 89 GLY A C 1
ATOM 685 O O . GLY A 1 89 ? 2.170 4.082 9.093 1.00 93.81 89 GLY A O 1
ATOM 686 N N . ASP A 1 90 ? 3.195 6.070 9.311 1.00 98.19 90 ASP A N 1
ATOM 687 C CA . ASP A 1 90 ? 2.591 6.674 8.130 1.00 98.19 90 ASP A CA 1
ATOM 688 C C . ASP A 1 90 ? 3.575 6.530 6.960 1.00 98.19 90 ASP A C 1
ATOM 690 O O . ASP A 1 90 ? 4.485 7.341 6.769 1.00 98.19 90 ASP A O 1
ATOM 694 N N . ASP A 1 91 ? 3.432 5.449 6.196 1.00 98.12 91 ASP A N 1
ATOM 695 C CA . ASP A 1 91 ? 4.388 5.057 5.166 1.00 98.12 91 ASP A CA 1
ATOM 696 C C . ASP A 1 91 ? 4.056 5.629 3.787 1.00 98.12 91 ASP A C 1
ATOM 698 O O . ASP A 1 91 ? 2.902 5.810 3.392 1.00 98.12 91 ASP A O 1
ATOM 702 N N . ILE A 1 92 ? 5.101 5.856 2.996 1.00 98.56 92 ILE A N 1
ATOM 703 C CA . ILE A 1 92 ? 5.019 6.190 1.579 1.00 98.56 92 ILE A CA 1
ATOM 704 C C . ILE A 1 92 ? 5.611 5.027 0.788 1.00 98.56 92 ILE A C 1
ATOM 706 O O . ILE A 1 92 ? 6.808 4.765 0.865 1.00 98.56 92 ILE A O 1
ATOM 710 N N . MET A 1 93 ? 4.787 4.358 -0.012 1.00 98.38 93 MET A N 1
ATOM 711 C CA . MET A 1 93 ? 5.159 3.172 -0.782 1.00 98.38 93 MET A CA 1
ATOM 712 C C . MET A 1 93 ? 4.951 3.420 -2.273 1.00 98.38 93 MET A C 1
ATOM 714 O O . MET A 1 93 ? 3.873 3.848 -2.690 1.00 98.38 93 MET A O 1
ATOM 718 N N . ARG A 1 94 ? 5.987 3.155 -3.076 1.00 98.25 94 ARG A N 1
ATOM 719 C CA . ARG A 1 94 ? 5.943 3.267 -4.543 1.00 98.25 94 ARG A CA 1
ATOM 720 C C . ARG A 1 94 ? 6.483 1.996 -5.181 1.00 98.25 94 ARG A C 1
ATOM 722 O O . ARG A 1 94 ? 7.631 1.649 -4.896 1.00 98.25 94 ARG A O 1
ATOM 729 N N . GLY A 1 95 ? 5.680 1.333 -6.004 1.00 94.50 95 GLY A N 1
ATOM 730 C CA . GLY A 1 95 ? 6.052 0.131 -6.752 1.00 94.50 95 GLY A CA 1
ATOM 731 C C . GLY A 1 95 ? 6.887 0.443 -7.999 1.00 94.50 95 GLY A C 1
ATOM 732 O O . GLY A 1 95 ? 8.067 0.116 -8.036 1.00 94.50 95 GLY A O 1
ATOM 733 N N . PHE A 1 96 ? 6.353 1.306 -8.867 1.00 94.38 96 PHE A N 1
ATOM 734 C CA . PHE A 1 96 ? 6.892 1.770 -10.157 1.00 94.38 96 PHE A CA 1
ATOM 735 C C . PHE A 1 96 ? 6.458 0.948 -11.372 1.00 94.38 96 PHE A C 1
ATOM 737 O O . PHE A 1 96 ? 5.407 1.259 -11.902 1.00 94.38 96 PHE A O 1
ATOM 744 N N . GLU A 1 97 ? 7.283 0.058 -11.926 1.00 91.19 97 GLU A N 1
ATOM 745 C CA . GLU A 1 97 ? 6.906 -0.720 -13.120 1.00 91.19 97 GLU A CA 1
ATOM 746 C C . GLU A 1 97 ? 6.834 -2.198 -12.764 1.00 91.19 97 GLU A C 1
ATOM 748 O O . GLU A 1 97 ? 7.571 -2.648 -11.887 1.00 91.19 97 GLU A O 1
ATOM 753 N N . ASP A 1 98 ? 6.099 -2.956 -13.584 1.00 88.62 98 ASP A N 1
ATOM 754 C CA . ASP A 1 98 ? 5.842 -4.379 -13.374 1.00 88.62 98 ASP A CA 1
ATOM 755 C C . ASP A 1 98 ? 4.962 -4.615 -12.136 1.00 88.62 98 ASP A C 1
ATOM 757 O O . ASP A 1 98 ? 4.560 -3.700 -11.438 1.00 88.62 98 ASP A O 1
ATOM 761 N N . LYS A 1 99 ? 4.569 -5.865 -11.916 1.00 87.25 99 LYS A N 1
ATOM 762 C CA . LYS A 1 99 ? 3.597 -6.215 -10.885 1.00 87.25 99 LYS A CA 1
ATOM 763 C C . LYS A 1 99 ? 4.192 -6.164 -9.478 1.00 87.25 99 LYS A C 1
ATOM 765 O O . LYS A 1 99 ? 5.001 -7.028 -9.128 1.00 87.25 99 LYS A O 1
ATOM 770 N N . ASP A 1 100 ? 3.635 -5.309 -8.632 1.00 92.12 100 ASP A N 1
ATOM 771 C CA . ASP A 1 100 ? 4.031 -5.149 -7.237 1.00 92.12 100 ASP A CA 1
ATOM 772 C C . ASP A 1 100 ? 3.040 -5.751 -6.227 1.00 92.12 100 ASP A C 1
ATOM 774 O O . ASP A 1 100 ? 1.826 -5.857 -6.442 1.00 92.12 100 ASP A O 1
ATOM 778 N N . ILE A 1 101 ? 3.576 -6.152 -5.070 1.00 91.31 101 ILE A N 1
ATOM 779 C CA . ILE A 1 101 ? 2.804 -6.521 -3.877 1.00 91.31 101 ILE A CA 1
ATOM 780 C C . ILE A 1 101 ? 3.169 -5.563 -2.744 1.00 91.31 101 ILE A C 1
ATOM 782 O O . ILE A 1 101 ? 4.271 -5.609 -2.194 1.00 91.31 101 ILE A O 1
ATOM 786 N N . LEU A 1 102 ? 2.215 -4.725 -2.351 1.00 94.94 102 LEU A N 1
ATOM 787 C CA . LEU A 1 102 ? 2.394 -3.698 -1.331 1.00 94.94 102 LEU A CA 1
ATOM 788 C C . LEU A 1 102 ? 1.537 -4.033 -0.104 1.00 94.94 102 LEU A C 1
ATOM 790 O O . LEU A 1 102 ? 0.326 -4.222 -0.201 1.00 94.94 102 LEU A O 1
ATOM 794 N N . VAL A 1 103 ? 2.163 -4.118 1.067 1.00 96.19 103 VAL A N 1
ATOM 795 C CA . VAL A 1 103 ? 1.503 -4.361 2.357 1.00 96.19 103 VAL A CA 1
ATOM 796 C C . VAL A 1 103 ? 1.704 -3.122 3.232 1.00 96.19 103 VAL A C 1
ATOM 798 O O . VAL A 1 103 ? 2.744 -3.024 3.887 1.00 96.19 103 VAL A O 1
ATOM 801 N N . PRO A 1 104 ? 0.757 -2.163 3.241 1.00 96.00 104 PRO A N 1
ATOM 802 C CA . PRO A 1 104 ? 0.932 -0.899 3.959 1.00 96.00 104 PRO A CA 1
ATOM 803 C C . PRO A 1 104 ? 1.072 -1.122 5.462 1.00 96.00 104 PRO A C 1
ATOM 805 O O . PRO A 1 104 ? 2.049 -0.709 6.070 1.00 96.00 104 PRO A O 1
ATOM 808 N N . GLY A 1 105 ? 0.171 -1.919 6.038 1.00 92.38 105 GLY A N 1
ATOM 809 C CA . GLY A 1 105 ? 0.114 -2.139 7.479 1.00 92.38 105 GLY A CA 1
ATOM 810 C C . GLY A 1 105 ? -0.733 -1.079 8.190 1.00 92.38 105 GLY A C 1
ATOM 811 O O . GLY A 1 105 ? -1.650 -0.514 7.597 1.00 92.38 105 GLY A O 1
ATOM 812 N N . SER A 1 106 ? -0.488 -0.880 9.483 1.00 92.69 106 SER A N 1
ATOM 813 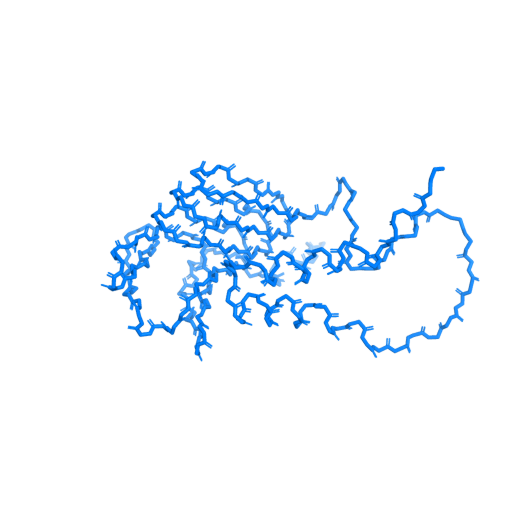C CA . SER A 1 106 ? -1.213 0.081 10.328 1.00 92.69 106 SER A CA 1
ATOM 814 C C . SER A 1 106 ? -0.665 1.497 10.178 1.00 92.69 106 SER A C 1
ATOM 816 O O . SER A 1 106 ? 0.529 1.644 9.946 1.00 92.69 106 SER A O 1
ATOM 818 N N . GLY A 1 107 ? -1.487 2.511 10.447 1.00 95.88 107 GLY A N 1
ATOM 819 C CA . GLY A 1 107 ? -1.148 3.916 10.200 1.00 95.88 107 GLY A CA 1
ATOM 820 C C . GLY A 1 107 ? -1.738 4.428 8.887 1.00 95.88 107 GLY A C 1
ATOM 821 O O . GLY A 1 107 ? -2.421 3.695 8.163 1.00 95.88 107 GLY A O 1
ATOM 822 N N . SER A 1 108 ? -1.542 5.713 8.605 1.00 97.81 108 SER A N 1
ATOM 823 C CA . SER A 1 108 ? -2.098 6.371 7.426 1.00 97.81 108 SER A CA 1
ATOM 824 C C . SER A 1 108 ? -1.079 6.456 6.295 1.00 97.81 108 SER A C 1
ATOM 826 O O . SER A 1 108 ? -0.196 7.308 6.294 1.00 97.81 108 SER A O 1
ATOM 828 N N . ASN A 1 109 ? -1.233 5.584 5.299 1.00 98.56 109 ASN A N 1
ATOM 829 C CA . ASN A 1 109 ? -0.213 5.367 4.276 1.00 98.56 109 ASN A CA 1
ATOM 830 C C . ASN A 1 109 ? -0.568 5.995 2.922 1.00 98.56 109 ASN A C 1
ATOM 832 O O . ASN A 1 109 ? -1.735 6.100 2.534 1.00 98.56 109 ASN A O 1
ATOM 836 N N . TYR A 1 110 ? 0.457 6.337 2.148 1.00 98.62 110 TYR A N 1
ATOM 837 C CA . TYR A 1 110 ? 0.366 6.602 0.716 1.00 98.62 110 TYR A CA 1
ATOM 838 C C . TYR A 1 110 ? 0.912 5.402 -0.057 1.00 98.62 110 TYR A C 1
ATOM 840 O O . TYR A 1 110 ? 2.068 5.027 0.120 1.00 98.62 110 TYR A O 1
ATOM 848 N N . VAL A 1 111 ? 0.105 4.827 -0.944 1.00 98.50 111 VAL A N 1
ATOM 849 C CA . VAL A 1 111 ? 0.436 3.601 -1.676 1.00 98.50 111 VAL A CA 1
ATOM 850 C C . VAL A 1 111 ? 0.176 3.821 -3.158 1.00 98.50 111 VAL A C 1
ATOM 852 O O . VAL A 1 111 ? -0.947 4.125 -3.563 1.00 98.50 111 VAL A O 1
ATOM 855 N N . ASP A 1 112 ? 1.222 3.660 -3.955 1.00 97.81 112 ASP A N 1
ATOM 856 C CA . ASP A 1 112 ? 1.209 3.848 -5.401 1.00 97.81 112 ASP A CA 1
ATOM 857 C C . ASP A 1 112 ? 1.823 2.612 -6.062 1.00 97.81 112 ASP A C 1
ATOM 859 O O . ASP A 1 112 ? 3.024 2.382 -5.908 1.00 97.81 112 ASP A O 1
ATOM 863 N N . GLY A 1 113 ? 0.998 1.793 -6.720 1.00 95.25 113 GLY A N 1
ATOM 864 C CA . GLY A 1 113 ? 1.466 0.594 -7.431 1.00 95.25 113 GLY A CA 1
ATOM 865 C C . GLY A 1 113 ? 2.360 0.971 -8.603 1.00 95.25 113 GLY A C 1
ATOM 866 O O . GLY A 1 113 ? 3.543 0.662 -8.614 1.00 95.25 113 GLY A O 1
ATOM 867 N N . GLY A 1 114 ? 1.843 1.831 -9.472 1.00 94.31 114 GLY A N 1
ATOM 868 C CA . GLY A 1 114 ? 2.552 2.323 -10.645 1.00 94.31 114 GLY A CA 1
ATOM 869 C C . GLY A 1 114 ? 1.974 1.718 -11.918 1.00 94.31 114 GLY A C 1
ATOM 870 O O . GLY A 1 114 ? 0.761 1.738 -12.114 1.00 94.31 114 GLY A O 1
ATOM 871 N N . ASP A 1 115 ? 2.820 1.277 -12.832 1.00 90.31 115 ASP A N 1
ATOM 872 C CA . ASP A 1 115 ? 2.416 0.646 -14.080 1.00 90.31 115 ASP A CA 1
ATOM 873 C C . ASP A 1 115 ? 2.135 -0.847 -13.886 1.00 90.31 115 ASP A C 1
ATOM 875 O O . ASP A 1 115 ? 2.660 -1.488 -12.993 1.00 90.31 115 ASP A O 1
ATOM 879 N N . ASP A 1 116 ? 1.393 -1.429 -14.830 1.00 87.94 116 ASP A N 1
ATOM 880 C CA . ASP A 1 116 ? 1.002 -2.841 -14.812 1.00 87.94 116 ASP A CA 1
ATOM 881 C C . ASP A 1 116 ? 0.004 -3.172 -13.686 1.00 87.94 116 ASP A C 1
ATOM 883 O O . ASP A 1 116 ? -0.952 -2.422 -13.493 1.00 87.94 116 ASP A O 1
ATOM 887 N N . TYR A 1 117 ? 0.084 -4.378 -13.117 1.00 86.06 117 TYR A N 1
ATOM 888 C CA . TYR A 1 117 ? -0.967 -4.948 -12.275 1.00 86.06 117 TYR A CA 1
ATOM 889 C C . TYR A 1 117 ? -0.471 -5.142 -10.852 1.00 86.06 117 TYR A C 1
ATOM 891 O O . TYR A 1 117 ? 0.254 -6.102 -10.586 1.00 86.06 117 TYR A O 1
ATOM 899 N N . ASP A 1 118 ? -0.988 -4.340 -9.938 1.00 93.50 118 ASP A N 1
ATOM 900 C CA . ASP A 1 118 ? -0.504 -4.230 -8.574 1.00 93.50 118 ASP A CA 1
ATOM 901 C C . ASP A 1 118 ? -1.542 -4.678 -7.550 1.00 93.50 118 ASP A C 1
ATOM 903 O O . ASP A 1 118 ? -2.765 -4.624 -7.749 1.00 93.50 118 ASP A O 1
ATOM 907 N N . ILE A 1 119 ? -1.038 -5.160 -6.415 1.00 92.25 119 ILE A N 1
ATOM 908 C CA . ILE A 1 119 ? -1.851 -5.689 -5.323 1.00 92.25 119 ILE A CA 1
ATOM 909 C C . ILE A 1 119 ? -1.495 -4.965 -4.028 1.00 92.25 119 ILE A C 1
ATOM 911 O O . ILE A 1 119 ? -0.356 -5.040 -3.570 1.00 92.25 119 ILE A O 1
ATOM 915 N N . ALA A 1 120 ? -2.494 -4.358 -3.385 1.00 94.56 120 ALA A N 1
ATOM 916 C CA . ALA A 1 120 ? -2.387 -3.894 -2.005 1.00 94.56 120 ALA A CA 1
ATOM 917 C C . ALA A 1 120 ? -3.059 -4.893 -1.052 1.00 94.56 120 ALA A C 1
ATOM 919 O O . ALA A 1 120 ? -4.217 -5.269 -1.256 1.00 94.56 120 ALA A O 1
ATOM 920 N N . ILE A 1 121 ? -2.347 -5.325 -0.010 1.00 93.94 121 ILE A N 1
ATOM 921 C CA . ILE A 1 121 ? -2.851 -6.287 0.981 1.00 93.94 121 ILE A CA 1
ATOM 922 C C . ILE A 1 121 ? -3.113 -5.573 2.306 1.00 93.94 121 ILE A C 1
ATOM 924 O O . ILE A 1 121 ? -2.211 -4.973 2.889 1.00 93.94 121 ILE A O 1
ATOM 928 N N . PHE A 1 122 ? -4.342 -5.700 2.795 1.00 90.88 122 PHE A N 1
ATOM 929 C CA . PHE A 1 122 ? -4.813 -5.179 4.070 1.00 90.88 122 PHE A CA 1
ATOM 930 C C . PHE A 1 122 ? -5.109 -6.322 5.029 1.00 90.88 122 PHE A C 1
ATOM 932 O O . PHE A 1 122 ? -5.545 -7.392 4.610 1.00 90.88 122 PHE A O 1
ATOM 939 N N . SER A 1 123 ? -4.869 -6.095 6.320 1.00 87.56 123 SER A N 1
ATOM 940 C CA . SER A 1 123 ? -5.151 -7.099 7.339 1.00 87.56 123 SER A CA 1
ATOM 941 C C . SER A 1 123 ? -6.537 -6.957 7.947 1.00 87.56 123 SER A C 1
ATOM 943 O O . SER A 1 123 ? -6.905 -5.849 8.320 1.00 87.56 123 SER A O 1
ATOM 945 N N . GLY A 1 124 ? -7.255 -8.057 8.146 1.00 84.88 124 GLY A N 1
ATOM 946 C CA . GLY A 1 124 ? -8.643 -8.045 8.613 1.00 84.88 124 GLY A CA 1
ATOM 947 C C . GLY A 1 124 ? -9.635 -8.238 7.471 1.00 84.88 124 GLY A C 1
ATOM 948 O O . GLY A 1 124 ? -9.262 -8.265 6.295 1.00 84.88 124 GLY A O 1
ATOM 949 N N . GLU A 1 125 ? -10.900 -8.414 7.828 1.00 92.56 125 GLU A N 1
ATOM 950 C CA . GLU A 1 125 ? -11.982 -8.646 6.868 1.00 92.56 125 GLU A CA 1
ATOM 951 C C . GLU A 1 125 ? -12.301 -7.356 6.103 1.00 92.56 125 GLU A C 1
ATOM 953 O O . GLU A 1 125 ? -12.187 -6.254 6.648 1.00 92.56 125 GLU A O 1
ATOM 958 N N . LYS A 1 126 ? -12.746 -7.454 4.846 1.00 94.62 126 LYS A N 1
ATOM 959 C CA . LYS A 1 126 ? -13.095 -6.281 4.032 1.00 94.62 126 LYS A CA 1
ATOM 960 C C . LYS A 1 126 ? -14.122 -5.405 4.749 1.00 94.62 126 LYS A C 1
ATOM 962 O O . LYS A 1 126 ? -14.039 -4.179 4.675 1.00 94.62 126 LYS A O 1
ATOM 967 N N . ASP A 1 127 ? -15.079 -5.998 5.463 1.00 97.38 127 ASP A N 1
ATOM 968 C CA . ASP A 1 127 ? -16.131 -5.257 6.165 1.00 97.38 127 ASP A CA 1
ATOM 969 C C . ASP A 1 127 ? -15.617 -4.400 7.339 1.00 97.38 127 ASP A C 1
ATOM 971 O O . ASP A 1 127 ? -16.327 -3.491 7.785 1.00 97.38 127 ASP A O 1
ATOM 975 N N . GLU A 1 128 ? -14.367 -4.570 7.777 1.00 96.88 128 GLU A N 1
ATOM 976 C CA . GLU A 1 128 ? -13.687 -3.661 8.712 1.00 96.88 128 GLU A CA 1
ATOM 977 C C . GLU A 1 128 ? -13.245 -2.345 8.053 1.00 96.88 128 GLU A C 1
ATOM 979 O O . GLU A 1 128 ? -12.923 -1.377 8.750 1.00 96.88 128 GLU A O 1
ATOM 984 N N . TYR A 1 129 ? -13.293 -2.273 6.721 1.00 97.44 129 TYR A N 1
ATOM 985 C CA . TYR A 1 129 ? -12.816 -1.152 5.925 1.00 97.44 129 TYR A CA 1
ATOM 986 C C . TYR A 1 129 ? -13.945 -0.424 5.190 1.00 97.44 129 TYR A C 1
ATOM 988 O O . TYR A 1 129 ? -14.982 -0.981 4.820 1.00 97.44 129 TYR A O 1
ATOM 996 N N . GLU A 1 130 ? -13.744 0.872 4.980 1.00 98.06 130 GLU A N 1
ATOM 997 C CA . GLU A 1 130 ? -14.515 1.705 4.066 1.00 98.06 130 GLU A CA 1
ATOM 998 C C . GLU A 1 130 ? -13.633 2.063 2.866 1.00 98.06 130 GLU A C 1
ATOM 1000 O O . GLU A 1 130 ? -12.563 2.654 3.022 1.00 98.06 130 GLU A O 1
ATOM 1005 N N . ILE A 1 131 ? -14.083 1.706 1.662 1.00 97.38 131 ILE A N 1
ATOM 1006 C CA . ILE A 1 131 ? -13.382 2.003 0.410 1.00 97.38 131 ILE A CA 1
ATOM 1007 C C . ILE A 1 131 ? -14.147 3.109 -0.310 1.00 97.38 131 ILE A C 1
ATOM 1009 O O . ILE A 1 131 ? -15.303 2.932 -0.697 1.00 97.38 131 ILE A O 1
ATOM 1013 N N . ARG A 1 132 ? -13.492 4.248 -0.531 1.00 96.06 132 ARG A N 1
ATOM 1014 C CA . ARG A 1 132 ? -14.078 5.417 -1.189 1.00 96.06 132 ARG A CA 1
ATOM 1015 C C . ARG A 1 132 ? -13.278 5.799 -2.423 1.00 96.06 132 ARG A C 1
ATOM 1017 O O . ARG A 1 132 ? -12.099 6.125 -2.326 1.00 96.06 132 ARG A O 1
ATOM 1024 N N . LYS A 1 133 ? -13.933 5.828 -3.585 1.00 95.19 133 LYS A N 1
ATOM 1025 C CA . LYS A 1 133 ? -13.335 6.370 -4.811 1.00 95.19 133 LYS A CA 1
ATOM 1026 C C . LYS A 1 133 ? -13.148 7.886 -4.690 1.00 95.19 133 LYS A C 1
ATOM 1028 O O . LYS A 1 133 ? -13.992 8.591 -4.136 1.00 95.19 133 LYS A O 1
ATOM 1033 N N . THR A 1 134 ? -12.043 8.383 -5.225 1.00 93.38 134 THR A N 1
ATOM 1034 C CA . THR A 1 134 ? -11.712 9.807 -5.339 1.00 93.38 134 THR A CA 1
ATOM 1035 C C . THR A 1 134 ? -11.385 10.147 -6.795 1.00 93.38 134 THR A C 1
ATOM 1037 O O . THR A 1 134 ? -11.365 9.266 -7.653 1.00 93.38 134 THR A O 1
ATOM 1040 N N . ASN A 1 135 ? -11.097 11.418 -7.085 1.00 89.06 135 ASN A N 1
ATOM 1041 C CA . ASN A 1 135 ? -10.690 11.843 -8.429 1.00 89.06 135 ASN A CA 1
ATOM 1042 C C . ASN A 1 135 ? -9.307 11.311 -8.848 1.00 89.06 135 ASN A C 1
ATOM 1044 O O . ASN A 1 135 ? -8.959 11.422 -10.016 1.00 89.06 135 ASN A O 1
ATOM 1048 N N . SER A 1 136 ? -8.501 10.804 -7.911 1.00 86.62 136 SER A N 1
ATOM 1049 C CA . SER A 1 136 ? -7.094 10.454 -8.143 1.00 86.62 136 SER A CA 1
ATOM 1050 C C . SER A 1 136 ? -6.712 9.057 -7.648 1.00 86.62 136 SER A C 1
ATOM 1052 O O . SER A 1 136 ? -5.525 8.777 -7.502 1.00 86.62 136 SER A O 1
ATOM 1054 N N . GLY A 1 137 ? -7.701 8.205 -7.359 1.00 92.75 137 GLY A N 1
ATOM 1055 C CA . GLY A 1 137 ? -7.510 6.872 -6.789 1.00 92.75 137 GLY A CA 1
ATOM 1056 C C . GLY A 1 137 ? -8.600 6.533 -5.774 1.00 92.75 137 GLY A C 1
ATOM 1057 O O . GLY A 1 137 ? -9.754 6.944 -5.921 1.00 92.75 137 GLY A O 1
ATOM 1058 N N . TYR A 1 138 ? -8.234 5.839 -4.704 1.00 96.56 138 TYR A N 1
ATOM 1059 C CA . TYR A 1 138 ? -9.131 5.393 -3.643 1.00 96.56 138 TYR A CA 1
ATOM 1060 C C . TYR A 1 138 ? -8.596 5.799 -2.272 1.00 96.56 138 TYR A C 1
ATOM 1062 O O . TYR A 1 138 ? -7.402 6.002 -2.078 1.00 96.56 138 TYR A O 1
ATOM 1070 N N . ILE A 1 139 ? -9.499 5.911 -1.309 1.00 97.75 139 ILE A N 1
ATOM 1071 C CA . ILE A 1 139 ? -9.165 5.948 0.108 1.00 97.75 139 ILE A CA 1
ATOM 1072 C C . ILE A 1 139 ? -9.700 4.662 0.726 1.00 97.75 139 ILE A C 1
ATOM 1074 O O . ILE A 1 139 ? -10.877 4.349 0.550 1.00 97.75 139 ILE A O 1
ATOM 1078 N N . VAL A 1 140 ? -8.838 3.934 1.431 1.00 98.06 140 VAL A N 1
ATOM 1079 C CA . VAL A 1 140 ? -9.184 2.730 2.195 1.00 98.06 140 VAL A CA 1
ATOM 1080 C C . VAL A 1 140 ? -8.991 3.051 3.672 1.00 98.06 140 VAL A C 1
ATOM 1082 O O . VAL A 1 140 ? -7.861 3.210 4.135 1.00 98.06 140 VAL A O 1
ATOM 1085 N N . ALA A 1 141 ? -10.096 3.208 4.395 1.00 98.25 141 ALA A N 1
ATOM 1086 C CA . ALA A 1 141 ? -10.100 3.613 5.795 1.00 98.25 141 ALA A CA 1
ATOM 1087 C C . ALA A 1 141 ? -10.528 2.458 6.703 1.00 98.25 141 ALA A C 1
ATOM 1089 O O . ALA A 1 141 ? -11.557 1.830 6.460 1.00 98.25 141 ALA A O 1
ATOM 1090 N N . HIS A 1 142 ? -9.772 2.190 7.763 1.00 97.62 142 HIS A N 1
ATOM 1091 C CA . HIS A 1 142 ? -10.138 1.187 8.757 1.00 97.62 142 HIS A CA 1
ATOM 1092 C C . HIS A 1 142 ? -11.175 1.777 9.727 1.00 97.62 142 HIS A C 1
ATOM 1094 O O . HIS A 1 142 ? -10.897 2.739 10.442 1.00 97.62 142 HIS A O 1
ATOM 1100 N N . LYS A 1 143 ? -12.367 1.174 9.827 1.00 97.81 143 LYS A N 1
ATOM 1101 C CA . LYS A 1 143 ? -13.512 1.732 10.582 1.00 97.81 143 LYS A CA 1
ATOM 1102 C C . LYS A 1 143 ? -13.248 1.872 12.083 1.00 97.81 143 LYS A C 1
ATOM 1104 O O . LYS A 1 143 ? -13.739 2.802 12.712 1.00 97.81 143 LYS A O 1
ATOM 1109 N N . LYS A 1 144 ? -12.499 0.928 12.664 1.00 96.06 144 LYS A N 1
ATOM 1110 C CA . LYS A 1 144 ? -12.172 0.904 14.099 1.00 96.06 144 LYS A CA 1
ATOM 1111 C C . LYS A 1 144 ? -11.006 1.812 14.503 1.00 96.06 144 LYS A C 1
ATOM 1113 O O . LYS A 1 144 ? -11.130 2.506 15.507 1.00 96.06 144 LYS A O 1
ATOM 1118 N N . THR A 1 145 ? -9.873 1.757 13.800 1.00 95.88 145 THR A N 1
ATOM 1119 C CA . THR A 1 145 ? -8.680 2.541 14.173 1.00 95.88 145 THR A CA 1
ATOM 1120 C C . THR A 1 145 ? -8.746 3.971 13.650 1.00 95.88 145 THR A C 1
ATOM 1122 O O . THR A 1 145 ? -8.198 4.869 14.280 1.00 95.88 145 THR A O 1
ATOM 1125 N N . GLY A 1 146 ? -9.457 4.194 12.542 1.00 94.81 146 GLY A N 1
ATOM 1126 C CA . GLY A 1 146 ? -9.471 5.470 11.832 1.00 94.81 146 GLY A CA 1
ATOM 1127 C C . GLY A 1 146 ? -8.280 5.657 10.890 1.00 94.81 146 GLY A C 1
ATOM 1128 O O . GLY A 1 146 ? -8.173 6.719 10.286 1.00 94.81 146 GLY A O 1
ATOM 1129 N N . ASP A 1 147 ? -7.415 4.649 10.741 1.00 96.69 147 ASP A N 1
ATOM 1130 C CA . ASP A 1 147 ? -6.278 4.689 9.820 1.00 96.69 147 ASP A CA 1
ATOM 1131 C C . ASP A 1 147 ? -6.758 4.851 8.376 1.00 96.69 147 ASP A C 1
ATOM 1133 O O . ASP A 1 147 ? -7.715 4.191 7.955 1.00 96.69 147 ASP A O 1
ATOM 1137 N N . THR A 1 148 ? -6.092 5.711 7.603 1.00 97.81 148 THR A N 1
ATOM 1138 C CA . THR A 1 148 ? -6.505 6.032 6.230 1.00 97.81 148 THR A CA 1
ATOM 1139 C C . THR A 1 148 ? -5.390 5.806 5.225 1.00 97.81 148 THR A C 1
ATOM 1141 O O . THR A 1 148 ? -4.307 6.358 5.347 1.00 97.81 148 THR A O 1
ATOM 1144 N N . ASN A 1 149 ? -5.674 5.039 4.176 1.00 98.12 149 ASN A N 1
ATOM 1145 C CA . ASN A 1 149 ? -4.701 4.723 3.139 1.00 98.12 149 ASN A CA 1
ATOM 1146 C C . ASN A 1 149 ? -5.118 5.376 1.826 1.00 98.12 149 ASN A C 1
ATOM 1148 O O . ASN A 1 149 ? -6.212 5.114 1.323 1.00 98.12 149 ASN A O 1
ATOM 1152 N N . ILE A 1 150 ? -4.254 6.220 1.269 1.00 98.12 150 ILE A N 1
ATOM 1153 C CA . ILE A 1 150 ? -4.413 6.786 -0.069 1.00 98.12 150 ILE A CA 1
ATOM 1154 C C . ILE A 1 150 ? -3.855 5.767 -1.056 1.00 98.12 150 ILE A C 1
ATOM 1156 O O . ILE A 1 150 ? -2.652 5.530 -1.095 1.00 98.12 150 ILE A O 1
ATOM 1160 N N . ILE A 1 151 ? -4.740 5.181 -1.851 1.00 97.69 151 ILE A N 1
ATOM 1161 C CA . ILE A 1 151 ? -4.436 4.131 -2.814 1.00 97.69 151 ILE A CA 1
ATOM 1162 C C . ILE A 1 151 ? -4.484 4.698 -4.224 1.00 97.69 151 ILE A C 1
ATOM 1164 O O . ILE A 1 151 ? -5.523 5.191 -4.670 1.00 97.69 151 ILE A O 1
ATOM 1168 N N . LYS A 1 152 ? -3.380 4.582 -4.951 1.00 96.31 152 LYS A N 1
ATOM 1169 C CA . LYS A 1 152 ? -3.277 4.958 -6.358 1.00 96.31 152 LYS A CA 1
ATOM 1170 C C . LYS A 1 152 ? -2.693 3.829 -7.166 1.00 96.31 152 LYS A C 1
ATOM 1172 O O . LYS A 1 152 ? -1.844 3.102 -6.665 1.00 96.31 152 LYS A O 1
ATOM 1177 N N . ASN A 1 153 ? -3.119 3.739 -8.423 1.00 94.62 153 ASN A N 1
ATOM 1178 C CA . ASN A 1 153 ? -2.517 2.818 -9.374 1.00 94.62 153 ASN A CA 1
ATOM 1179 C C . ASN A 1 153 ? -2.466 1.371 -8.842 1.00 94.62 153 ASN A C 1
ATOM 1181 O O . ASN A 1 153 ? -1.471 0.703 -9.053 1.00 94.62 153 ASN A O 1
ATOM 1185 N N . ILE A 1 154 ? -3.503 0.934 -8.118 1.00 95.06 154 ILE A N 1
ATOM 1186 C CA . ILE A 1 154 ? -3.653 -0.436 -7.617 1.00 95.06 154 ILE A CA 1
ATOM 1187 C C . ILE A 1 154 ? -4.903 -1.036 -8.244 1.00 95.06 154 ILE A C 1
ATOM 1189 O O . ILE A 1 154 ? -5.985 -0.451 -8.169 1.00 95.06 154 ILE A O 1
ATOM 1193 N N . GLU A 1 155 ? -4.776 -2.241 -8.782 1.00 94.00 155 GLU A N 1
ATOM 1194 C CA . GLU A 1 155 ? -5.858 -2.942 -9.469 1.00 94.00 155 GLU A CA 1
ATOM 1195 C C . GLU A 1 155 ? -6.608 -3.892 -8.541 1.00 94.00 155 GLU A C 1
ATOM 1197 O O . GLU A 1 155 ? -7.765 -4.243 -8.794 1.00 94.00 155 GLU A O 1
ATOM 1202 N N . ARG A 1 156 ? -5.970 -4.337 -7.454 1.00 93.62 156 ARG A N 1
ATOM 1203 C CA . ARG A 1 156 ? -6.595 -5.247 -6.495 1.00 93.62 156 ARG A CA 1
ATOM 1204 C C . ARG A 1 156 ? -6.244 -4.917 -5.057 1.00 93.62 156 ARG A C 1
ATOM 1206 O O . ARG A 1 156 ? -5.081 -4.872 -4.672 1.00 93.62 156 ARG A O 1
ATOM 1213 N N . LEU A 1 157 ? -7.291 -4.820 -4.248 1.00 95.31 157 LEU A N 1
ATOM 1214 C CA . LEU A 1 157 ? -7.204 -4.845 -2.795 1.00 95.31 157 LEU A CA 1
ATOM 1215 C C . LEU A 1 157 ? -7.481 -6.271 -2.320 1.00 95.31 157 LEU A C 1
ATOM 1217 O O . LEU A 1 157 ? -8.459 -6.887 -2.751 1.00 95.31 157 LEU A O 1
ATOM 1221 N N . MET A 1 158 ? -6.628 -6.808 -1.455 1.00 93.19 158 MET A N 1
ATOM 1222 C CA . MET A 1 158 ? -6.824 -8.109 -0.815 1.00 93.19 158 MET A CA 1
ATOM 1223 C C . MET A 1 158 ? -7.035 -7.926 0.687 1.00 93.19 158 MET A C 1
ATOM 1225 O O . MET A 1 158 ? -6.234 -7.256 1.333 1.00 93.19 158 MET A O 1
ATOM 1229 N N . PHE A 1 159 ? -8.088 -8.551 1.204 1.00 91.69 159 PHE A N 1
ATOM 1230 C CA . PHE A 1 159 ? -8.471 -8.625 2.614 1.00 91.69 159 PHE A CA 1
ATOM 1231 C C . PHE A 1 159 ? -8.549 -10.092 3.050 1.00 91.69 159 PHE A C 1
ATOM 1233 O O . PHE A 1 159 ? -8.408 -10.984 2.208 1.00 91.69 159 PHE A O 1
ATOM 1240 N N . ASP A 1 160 ? -8.787 -10.339 4.342 1.00 84.50 160 ASP A N 1
ATOM 1241 C CA . ASP A 1 160 ? -8.736 -11.677 4.950 1.00 84.50 160 ASP A CA 1
ATOM 1242 C C . ASP A 1 160 ? -9.766 -12.675 4.417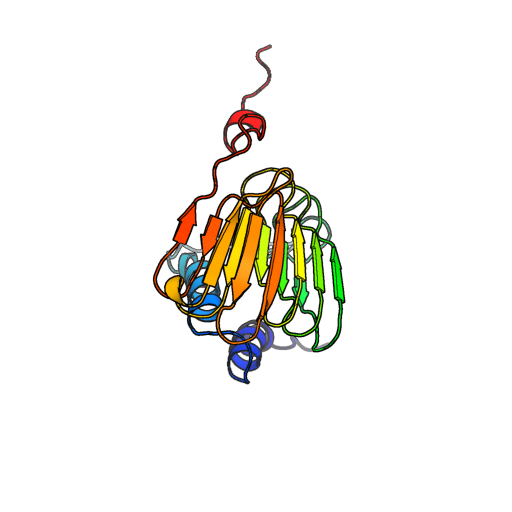 1.00 84.50 160 ASP A C 1
ATOM 1244 O O . ASP A 1 160 ? -9.499 -13.877 4.326 1.00 84.50 160 ASP A O 1
ATOM 1248 N N . ASP A 1 161 ? -10.910 -12.159 4.001 1.00 84.69 161 ASP A N 1
ATOM 1249 C CA . ASP A 1 161 ? -12.090 -12.883 3.549 1.00 84.69 161 ASP A CA 1
ATOM 1250 C C . ASP A 1 161 ? -12.317 -12.778 2.034 1.00 84.69 161 ASP A C 1
ATOM 1252 O O . ASP A 1 161 ? -12.775 -13.738 1.409 1.00 84.69 161 ASP A O 1
ATOM 1256 N N . GLU A 1 162 ? -11.977 -11.640 1.424 1.00 86.69 162 GLU A N 1
ATOM 1257 C CA . GLU A 1 162 ? -12.221 -11.394 0.005 1.00 86.69 162 GLU A CA 1
ATOM 1258 C C . GLU A 1 162 ? -11.196 -10.469 -0.672 1.00 86.69 162 GLU A C 1
ATOM 1260 O O . GLU A 1 162 ? -10.294 -9.892 -0.065 1.00 86.69 162 GLU A O 1
ATOM 1265 N N . SER A 1 163 ? -11.330 -10.322 -1.991 1.00 89.50 163 SER A N 1
ATOM 1266 C CA . SER A 1 163 ? -10.559 -9.353 -2.769 1.00 89.50 163 SER A CA 1
ATOM 1267 C C . SER A 1 163 ? -11.483 -8.431 -3.545 1.00 89.50 163 SER A C 1
ATOM 1269 O O . SER A 1 163 ? -12.402 -8.899 -4.219 1.00 89.50 163 SER A O 1
ATOM 1271 N N . VAL A 1 164 ? -11.171 -7.141 -3.541 1.00 91.25 164 VAL A N 1
ATOM 1272 C CA . VAL A 1 164 ? -11.880 -6.123 -4.313 1.00 91.25 164 VAL A CA 1
ATOM 1273 C C . VAL A 1 164 ? -11.028 -5.764 -5.524 1.00 91.25 164 VAL A C 1
ATOM 1275 O O . VAL A 1 164 ? -9.896 -5.306 -5.384 1.00 91.25 164 VAL A O 1
ATOM 1278 N N . SER A 1 165 ? -11.566 -5.981 -6.725 1.00 93.00 165 SER A N 1
ATOM 1279 C CA . SER A 1 165 ? -10.932 -5.485 -7.951 1.00 93.00 165 SER A CA 1
ATOM 1280 C C . SER A 1 165 ? -11.340 -4.033 -8.163 1.00 93.00 165 SER A C 1
ATOM 1282 O O . SER A 1 165 ? -12.531 -3.714 -8.163 1.00 93.00 165 SER A O 1
ATOM 1284 N N . LEU A 1 166 ? -10.356 -3.160 -8.321 1.00 90.19 166 LEU A N 1
ATOM 1285 C CA . LEU A 1 166 ? -10.573 -1.757 -8.626 1.00 90.19 166 LEU A CA 1
ATOM 1286 C C . LEU A 1 166 ? -10.624 -1.593 -10.154 1.00 90.19 166 LEU A C 1
ATOM 1288 O O . LEU A 1 166 ? -9.876 -2.276 -10.858 1.00 90.19 166 LEU A O 1
ATOM 1292 N N . PRO A 1 167 ? -11.526 -0.747 -10.689 1.00 79.88 167 PRO A N 1
ATOM 1293 C CA . PRO A 1 167 ? -11.523 -0.380 -12.098 1.00 79.88 167 PRO A CA 1
ATOM 1294 C C . PRO A 1 167 ? -10.113 -0.018 -12.559 1.00 79.88 167 PRO A C 1
ATOM 1296 O O . PRO A 1 167 ? -9.481 0.839 -11.940 1.00 79.88 167 PRO A O 1
ATOM 1299 N N . LEU A 1 168 ? -9.658 -0.674 -13.629 1.00 66.38 168 LEU A N 1
ATOM 1300 C CA . LEU A 1 168 ? -8.459 -0.255 -14.341 1.00 66.38 168 LEU A CA 1
ATOM 1301 C C . LEU A 1 168 ? -8.740 1.152 -14.865 1.00 66.38 168 LEU A C 1
ATOM 1303 O O . LEU A 1 168 ? -9.808 1.382 -15.435 1.00 66.38 168 LEU A O 1
ATOM 1307 N N . ASP A 1 169 ? -7.815 2.086 -14.677 1.00 63.31 169 ASP A N 1
ATOM 1308 C CA . ASP A 1 169 ? -7.815 3.244 -15.559 1.00 63.31 169 ASP A CA 1
ATOM 1309 C C . ASP A 1 169 ? -7.628 2.674 -16.973 1.00 63.31 169 ASP A C 1
ATOM 1311 O O . ASP A 1 169 ? -6.672 1.931 -17.210 1.00 63.31 169 ASP A O 1
ATOM 1315 N N . ASP A 1 170 ? -8.579 2.933 -17.877 1.00 56.44 170 ASP A N 1
ATOM 1316 C CA . ASP A 1 170 ? -8.689 2.292 -19.204 1.00 56.44 170 ASP A CA 1
ATOM 1317 C C . ASP A 1 170 ? -7.425 2.459 -20.087 1.00 56.44 170 ASP A C 1
ATOM 1319 O O . ASP A 1 170 ? -7.311 1.839 -21.144 1.00 56.44 170 ASP A O 1
ATOM 1323 N N . ASP A 1 171 ? -6.455 3.255 -19.628 1.00 58.62 171 ASP A N 1
ATOM 1324 C CA . ASP A 1 171 ? -5.178 3.556 -20.269 1.00 58.62 171 ASP A CA 1
ATOM 1325 C C . ASP A 1 171 ? -3.985 2.721 -19.757 1.00 58.62 171 ASP A C 1
ATOM 1327 O O . ASP A 1 171 ? -2.891 2.827 -20.320 1.00 58.62 171 ASP A O 1
ATOM 1331 N N . LYS A 1 172 ? -4.138 1.879 -18.720 1.00 61.25 172 LYS A N 1
ATOM 1332 C CA . LYS A 1 172 ? -3.034 1.018 -18.263 1.00 61.25 172 LYS A CA 1
ATOM 1333 C C . LYS A 1 172 ? -2.896 -0.209 -19.175 1.00 61.25 172 LYS A C 1
ATOM 1335 O O . LYS A 1 172 ? -3.780 -1.072 -19.180 1.00 61.25 172 LYS A O 1
ATOM 1340 N N . PRO A 1 173 ? -1.794 -0.344 -19.940 1.00 49.59 173 PRO A N 1
ATOM 1341 C CA . PRO A 1 173 ? -1.607 -1.489 -20.820 1.00 49.59 173 PRO A CA 1
ATOM 1342 C C . PRO A 1 173 ? -1.604 -2.776 -19.998 1.00 49.59 173 PRO A C 1
ATOM 1344 O O . PRO A 1 173 ? -0.794 -2.951 -19.092 1.00 49.59 173 PRO A O 1
ATOM 1347 N N . SER A 1 174 ? -2.502 -3.701 -20.339 1.00 49.12 174 SER A N 1
ATOM 1348 C CA . SER A 1 174 ? -2.521 -5.021 -19.711 1.00 49.12 174 SER A CA 1
ATOM 1349 C C . SER A 1 174 ? -1.155 -5.721 -19.862 1.00 49.12 174 SER A C 1
ATOM 1351 O O . SER A 1 174 ? -0.477 -5.525 -20.882 1.00 49.12 174 SER A O 1
ATOM 1353 N N . PRO A 1 175 ? -0.775 -6.636 -18.945 1.00 51.59 175 PRO A N 1
ATOM 1354 C CA . PRO A 1 175 ? 0.501 -7.363 -19.013 1.00 51.59 175 PRO A CA 1
ATOM 1355 C C . PRO A 1 175 ? 0.752 -8.100 -20.346 1.00 51.59 175 PRO A C 1
ATOM 1357 O O . PRO A 1 175 ? 1.887 -8.444 -20.686 1.00 51.59 175 PRO A O 1
ATOM 1360 N N . CYS A 1 176 ? -0.307 -8.357 -21.125 1.00 38.22 176 CYS A N 1
ATOM 1361 C CA . CYS A 1 176 ? -0.241 -9.029 -22.421 1.00 38.22 176 CYS A CA 1
ATOM 1362 C C . CYS A 1 176 ? -0.024 -8.074 -23.614 1.00 38.22 176 CYS A C 1
ATOM 1364 O O . CYS A 1 176 ? 0.362 -8.527 -24.695 1.00 38.22 176 CYS A O 1
ATOM 1366 N N . GLU A 1 177 ? -0.250 -6.768 -23.467 1.00 50.69 177 GLU A N 1
ATOM 1367 C CA . GLU A 1 177 ? -0.157 -5.817 -24.580 1.00 50.69 177 GLU A CA 1
ATOM 1368 C C . GLU A 1 177 ? 1.283 -5.360 -24.852 1.00 50.69 177 GLU A C 1
ATOM 1370 O O . GLU A 1 177 ? 1.684 -5.257 -26.013 1.00 50.69 177 GLU A O 1
ATOM 1375 N N . LYS A 1 178 ? 2.114 -5.245 -23.806 1.00 47.22 178 LYS A N 1
ATOM 1376 C CA . LYS A 1 178 ? 3.547 -4.901 -23.919 1.00 47.22 178 LYS A CA 1
ATOM 1377 C C . LYS A 1 178 ? 4.405 -6.001 -24.580 1.00 47.22 178 LYS A C 1
ATOM 1379 O O . LYS A 1 178 ? 5.544 -5.742 -24.961 1.00 47.22 178 LYS A O 1
ATOM 1384 N N . ARG A 1 179 ? 3.881 -7.229 -24.743 1.00 45.72 179 ARG A N 1
ATOM 1385 C CA 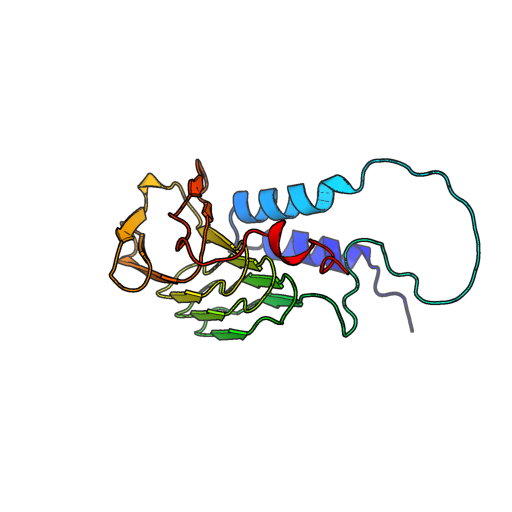. ARG A 1 179 ? 4.602 -8.400 -25.304 1.00 45.72 179 ARG A CA 1
ATOM 1386 C C . ARG A 1 179 ? 4.265 -8.735 -26.759 1.00 45.72 179 ARG A C 1
ATOM 1388 O O . ARG A 1 179 ? 4.707 -9.770 -27.258 1.00 45.72 179 ARG A O 1
ATOM 1395 N N . LYS A 1 180 ? 3.500 -7.904 -27.473 1.00 39.00 180 LYS A N 1
ATOM 1396 C CA . LYS A 1 180 ? 3.334 -8.105 -28.921 1.00 39.00 180 LYS A CA 1
ATOM 1397 C C . LYS A 1 180 ? 4.648 -7.714 -29.618 1.00 39.00 180 LYS A C 1
ATOM 1399 O O . LYS A 1 180 ? 5.066 -6.565 -29.472 1.00 39.00 180 LYS A O 1
ATOM 1404 N N . PRO A 1 181 ? 5.319 -8.609 -30.376 1.00 45.03 181 PRO A N 1
ATOM 1405 C CA . PRO A 1 181 ? 6.425 -8.179 -31.220 1.00 45.03 181 PRO A CA 1
ATOM 1406 C C . PRO A 1 181 ? 5.893 -7.104 -32.168 1.00 45.03 181 PRO A C 1
ATOM 1408 O O . PRO A 1 181 ? 4.834 -7.284 -32.778 1.00 45.03 181 PRO A O 1
ATOM 1411 N N . LYS A 1 182 ? 6.605 -5.973 -32.256 1.00 48.28 182 LYS A N 1
ATOM 1412 C CA . LYS A 1 182 ? 6.346 -4.951 -33.274 1.00 48.28 182 LYS A CA 1
ATOM 1413 C C . LYS A 1 182 ? 6.249 -5.686 -34.609 1.00 48.28 182 LYS A C 1
ATOM 1415 O O . LYS A 1 182 ? 7.210 -6.346 -34.999 1.00 48.28 182 LYS A O 1
ATOM 1420 N N . LYS A 1 183 ? 5.077 -5.650 -35.250 1.00 45.94 183 LYS A N 1
ATOM 1421 C CA . LYS A 1 183 ? 4.930 -6.171 -36.612 1.00 45.94 183 LYS A CA 1
ATOM 1422 C C . LYS A 1 183 ? 6.015 -5.499 -37.462 1.00 45.94 183 LYS A C 1
ATOM 1424 O O . LYS A 1 183 ? 6.109 -4.272 -37.426 1.00 45.94 183 LYS A O 1
ATOM 1429 N N . CYS A 1 184 ? 6.858 -6.308 -38.105 1.00 40.28 184 CYS A N 1
ATOM 1430 C CA . CYS A 1 184 ? 7.780 -5.845 -39.140 1.00 40.28 184 CYS A CA 1
ATOM 1431 C C . CYS A 1 184 ? 7.000 -5.251 -40.313 1.00 40.28 184 CYS A C 1
ATOM 1433 O O . CYS A 1 184 ? 5.895 -5.774 -40.597 1.00 40.28 184 CYS A O 1
#

Foldseek 3Di:
DDPPDPCVVVVVVVVVCVPDFDDVVVVVVVVVLVPVPPDDDDDDDDDDDDPPPPRDDPDDPEWEEEEADQEEEEAEIDQHEYEYANGHYAYEHEHAHYEYEYENHDAAYEYENHAEEYEYEDEAAQVQWDWADDPAAIWIAGNPPRHIYHDHNHQWYHYPPDIDGDDDPPPRDYPVRVPDPDDD

Secondary structure (DSSP, 8-state):
-----THHHHHHHHHHHTTSSS-HHHHHHHHHHHGGG-S-PPP-----S----TT---SSSS--EEE--SS--EEE--SS--EEEEEESS-EEEEESS--EEEEEES--EEEEESS--EEE-SS-GGGEEEEEETTEEEEEETTT--EEEEES-SEEE-SS-EEEPPPPTTS--TTTTTSPPP-

pLDDT: mean 71.24, std 25.56, range [28.5, 98.62]